Protein AF-A0A1R0ZXN9-F1 (afdb_monomer)

Mean predicted aligned error: 8.54 Å

Organism: Paenibacillus lautus (NCBI:txid1401)

InterPro domains:
  IPR002528 Multi antimicrobial extrusion protein [PF01554] (112-218)
  IPR051327 Multi Antimicrobial Extrusion Protein MepA [PTHR43823] (2-218)

Sequence (219 aa):
TKAYVTIMLIGSPIVVLFFTLENIVRSEGAAITSMIGMILSVVVNIILDSFVIFVFHWDVIGVASATVISNLVASAFYTFHIGYKSQFLTVSVKWFKASKEILSNVFKIGVPVFIMSIFLGAMSLILNRFLIEYGDPAVAAYGISSRLLQFPEFILMGLCEGVVPLIAFSFTANKLRMKQTIGFTIKTIVALAVVFGVIVYLISDHLIGLFTNDPQLIE

Solvent-accessible surface area (backbone atoms only — not comparable to full-atom values): 11697 Å² total; per-residue (Å²): 110,69,66,37,53,52,48,46,58,72,32,38,68,42,50,51,45,25,56,51,47,38,52,51,43,27,59,75,63,41,47,67,60,31,50,51,36,52,52,49,18,52,54,46,22,56,54,38,36,51,46,27,47,75,72,66,64,33,60,66,60,33,47,40,50,26,49,40,51,14,31,42,53,25,33,51,51,44,51,50,41,34,55,76,69,44,92,86,51,71,78,51,80,90,73,71,69,92,42,74,66,59,52,49,57,51,46,68,55,47,49,60,54,52,50,51,54,49,51,54,53,51,50,53,51,52,52,52,57,56,27,54,77,70,32,71,67,50,44,51,46,48,56,52,52,54,59,63,50,47,59,61,46,52,56,51,49,51,52,51,64,64,42,50,36,57,42,56,53,23,55,76,74,36,64,67,58,24,53,50,51,52,53,50,50,51,52,52,50,52,52,50,51,51,53,49,49,51,52,49,67,77,40,40,55,63,57,42,51,75,78,44,90,54,66,88,70,51,112

Structure (mmCIF, N/CA/C/O backbone):
data_AF-A0A1R0ZXN9-F1
#
_entry.id   AF-A0A1R0ZXN9-F1
#
loop_
_atom_site.group_PDB
_atom_site.id
_atom_site.type_symbol
_atom_site.label_atom_id
_atom_site.label_alt_id
_atom_site.label_comp_id
_atom_site.label_asym_id
_atom_site.label_entity_id
_atom_site.label_seq_id
_atom_site.pdbx_PDB_ins_code
_atom_site.Cartn_x
_atom_site.Cartn_y
_atom_site.Cartn_z
_atom_site.occupancy
_atom_site.B_iso_or_equiv
_atom_site.auth_seq_id
_atom_site.auth_comp_id
_atom_site.auth_asym_id
_atom_site.auth_atom_id
_atom_site.pdbx_PDB_model_num
ATOM 1 N N . THR A 1 1 ? 22.159 1.453 -4.035 1.00 62.84 1 THR A N 1
ATOM 2 C CA . THR A 1 1 ? 21.236 0.461 -3.427 1.00 62.84 1 THR A CA 1
ATOM 3 C C . THR A 1 1 ? 21.398 0.309 -1.920 1.00 62.84 1 THR A C 1
ATOM 5 O O . THR A 1 1 ? 20.418 0.515 -1.223 1.00 62.84 1 THR A O 1
ATOM 8 N N . LYS A 1 2 ? 22.593 0.019 -1.369 1.00 76.06 2 LYS A N 1
ATOM 9 C CA . LYS A 1 2 ? 22.765 -0.173 0.094 1.00 76.06 2 LYS A CA 1
ATOM 10 C C . LYS A 1 2 ? 22.326 1.034 0.940 1.00 76.06 2 LYS A C 1
ATOM 12 O O . LYS A 1 2 ? 21.549 0.856 1.864 1.00 76.06 2 LYS A O 1
ATOM 17 N N . ALA A 1 3 ? 22.750 2.250 0.585 1.00 75.56 3 ALA A N 1
ATOM 18 C CA . ALA A 1 3 ? 22.391 3.463 1.332 1.00 75.56 3 ALA A CA 1
ATOM 19 C C . ALA A 1 3 ? 20.872 3.737 1.364 1.00 75.56 3 ALA A C 1
ATOM 21 O O . ALA A 1 3 ? 20.339 4.111 2.403 1.00 75.56 3 ALA A O 1
ATOM 22 N N . TYR A 1 4 ? 20.172 3.469 0.256 1.00 77.38 4 TYR A N 1
ATOM 23 C CA . TYR A 1 4 ? 18.709 3.549 0.173 1.00 77.38 4 TYR A CA 1
ATOM 24 C C . TYR A 1 4 ? 18.032 2.584 1.148 1.00 77.38 4 TYR A C 1
ATOM 26 O O . TYR A 1 4 ? 17.184 2.980 1.943 1.00 77.38 4 TYR A O 1
ATOM 34 N N . VAL A 1 5 ? 18.459 1.317 1.117 1.00 81.25 5 VAL A N 1
ATOM 35 C CA . VAL A 1 5 ? 17.914 0.264 1.980 1.00 81.25 5 VAL A CA 1
AT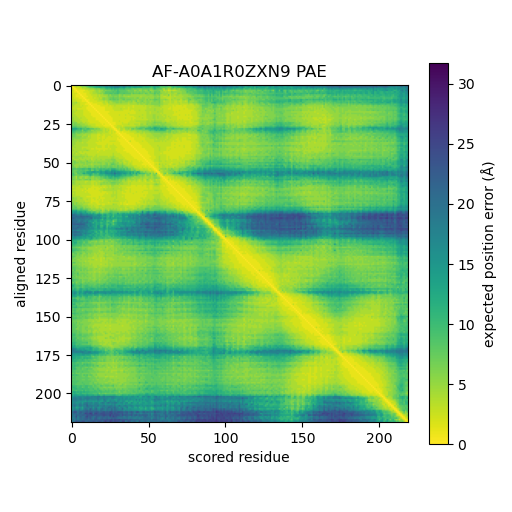OM 36 C C . VAL A 1 5 ? 18.172 0.586 3.450 1.00 81.25 5 VAL A C 1
ATOM 38 O O . VAL A 1 5 ? 17.268 0.434 4.260 1.00 81.25 5 VAL A O 1
ATOM 41 N N . THR A 1 6 ? 19.356 1.094 3.802 1.00 82.81 6 THR A N 1
ATOM 42 C CA . THR A 1 6 ? 19.664 1.501 5.180 1.00 82.81 6 THR A CA 1
ATOM 43 C C . THR A 1 6 ? 18.722 2.598 5.677 1.00 82.81 6 THR A C 1
ATOM 45 O O . THR A 1 6 ? 18.199 2.492 6.783 1.00 82.81 6 THR A O 1
ATOM 48 N N . ILE A 1 7 ? 18.457 3.627 4.869 1.00 82.06 7 ILE A N 1
ATOM 49 C CA . ILE A 1 7 ? 17.557 4.725 5.259 1.00 82.06 7 ILE A CA 1
ATOM 50 C C . ILE A 1 7 ? 16.113 4.239 5.364 1.00 82.06 7 ILE A C 1
ATOM 52 O O . ILE A 1 7 ? 15.438 4.554 6.339 1.00 82.06 7 ILE A O 1
ATOM 56 N N . MET A 1 8 ? 15.656 3.422 4.414 1.00 82.12 8 MET A N 1
ATOM 57 C CA . MET A 1 8 ? 14.327 2.805 4.461 1.00 82.12 8 MET A CA 1
ATOM 58 C C . MET A 1 8 ? 14.165 1.899 5.688 1.00 82.12 8 MET A C 1
ATOM 60 O O . MET A 1 8 ? 13.111 1.905 6.315 1.00 82.12 8 MET A O 1
ATOM 64 N N . LEU A 1 9 ? 15.210 1.164 6.086 1.00 85.38 9 LEU A N 1
ATOM 65 C CA . LEU A 1 9 ? 15.201 0.346 7.302 1.00 85.38 9 LEU A CA 1
ATOM 66 C C . LEU A 1 9 ? 15.111 1.205 8.564 1.00 85.38 9 LEU A C 1
ATOM 68 O O . LEU A 1 9 ? 14.299 0.907 9.439 1.00 85.38 9 LEU A O 1
ATOM 72 N N . ILE A 1 10 ? 15.885 2.289 8.647 1.00 86.62 10 ILE A N 1
ATOM 73 C CA . ILE A 1 10 ? 15.818 3.236 9.771 1.00 86.62 10 ILE A CA 1
ATOM 74 C C . ILE A 1 10 ? 14.444 3.923 9.822 1.00 86.62 10 ILE A C 1
ATOM 76 O O . ILE A 1 10 ? 13.886 4.107 10.899 1.00 86.62 10 ILE A O 1
ATOM 80 N N . GLY A 1 11 ? 13.873 4.258 8.663 1.00 84.88 11 GLY A N 1
ATOM 81 C CA . GLY A 1 11 ? 12.544 4.854 8.528 1.00 84.88 11 GLY A CA 1
ATOM 82 C C . GLY A 1 11 ? 11.382 3.867 8.658 1.00 84.88 11 GLY A C 1
ATOM 83 O O . GLY A 1 11 ? 10.235 4.296 8.777 1.00 84.88 11 GLY A O 1
ATOM 84 N N . SER A 1 12 ? 11.649 2.559 8.677 1.00 86.50 12 SER A N 1
ATOM 85 C CA . SER A 1 12 ? 10.610 1.524 8.705 1.00 86.50 12 SER A CA 1
ATOM 86 C C . SER A 1 12 ? 9.614 1.657 9.864 1.00 86.50 12 SER A C 1
ATOM 88 O O . SER A 1 12 ? 8.426 1.470 9.603 1.00 86.50 12 SER A O 1
ATOM 90 N N . PRO A 1 13 ? 9.988 2.069 11.098 1.00 89.12 13 PRO A N 1
ATOM 91 C CA . PRO A 1 13 ? 9.008 2.250 12.168 1.00 89.12 13 PRO A CA 1
ATOM 92 C C . PRO A 1 13 ? 7.980 3.339 11.844 1.00 89.12 13 PRO A C 1
ATOM 94 O O . PRO A 1 13 ? 6.814 3.208 12.202 1.00 89.12 13 PRO A O 1
ATOM 97 N N . ILE A 1 14 ? 8.393 4.393 11.133 1.00 88.69 14 ILE A N 1
ATOM 98 C CA . ILE A 1 14 ? 7.515 5.495 10.718 1.00 88.69 14 ILE A CA 1
ATOM 99 C C . ILE A 1 14 ? 6.579 5.031 9.603 1.00 88.69 14 ILE A C 1
ATOM 101 O O . ILE A 1 14 ? 5.392 5.335 9.632 1.00 88.69 14 ILE A O 1
ATOM 105 N N . VAL A 1 15 ? 7.091 4.258 8.644 1.00 88.12 15 VAL A N 1
ATOM 106 C CA . VAL A 1 15 ? 6.273 3.679 7.567 1.00 88.12 15 VAL A CA 1
ATOM 107 C C . VAL A 1 15 ? 5.225 2.723 8.144 1.00 88.12 15 VAL A C 1
ATOM 109 O O . VAL A 1 15 ? 4.052 2.798 7.788 1.00 88.12 15 VAL A O 1
ATOM 112 N N . VAL A 1 16 ? 5.623 1.866 9.089 1.00 88.19 16 VAL A N 1
ATOM 113 C CA . VAL A 1 16 ? 4.701 0.966 9.797 1.00 88.19 16 VAL A CA 1
ATOM 114 C C . VAL A 1 16 ? 3.665 1.765 10.583 1.00 88.19 16 VAL A C 1
ATOM 116 O O . VAL A 1 16 ? 2.482 1.431 10.535 1.00 88.19 16 VAL A O 1
ATOM 119 N N . LEU A 1 17 ? 4.075 2.835 11.271 1.00 88.06 17 LEU A N 1
ATOM 120 C CA . LEU A 1 17 ? 3.158 3.715 11.993 1.00 88.06 17 LEU A CA 1
ATOM 121 C C . LEU A 1 17 ? 2.134 4.356 11.049 1.00 88.06 17 LEU A C 1
ATOM 123 O O . LEU A 1 17 ? 0.945 4.325 11.355 1.00 88.06 17 LEU A O 1
ATOM 127 N N . PHE A 1 18 ? 2.577 4.868 9.900 1.00 88.62 18 PHE A N 1
ATOM 128 C CA . PHE A 1 18 ? 1.714 5.456 8.878 1.00 88.62 18 PHE A CA 1
ATOM 129 C C . PHE A 1 18 ? 0.630 4.473 8.429 1.00 88.62 18 PHE A C 1
ATOM 131 O O . PHE A 1 18 ? -0.555 4.769 8.585 1.00 88.62 18 PHE A O 1
ATOM 138 N N . PHE A 1 19 ? 1.019 3.279 7.971 1.00 87.25 19 PHE A N 1
ATOM 139 C CA . PHE A 1 19 ? 0.063 2.260 7.527 1.00 87.25 19 PHE A CA 1
ATOM 140 C C . PHE A 1 19 ? -0.846 1.778 8.660 1.00 87.25 19 PHE A C 1
ATOM 142 O O . PHE A 1 19 ? -2.025 1.505 8.438 1.00 87.25 19 PHE A O 1
ATOM 149 N N . THR A 1 20 ? -0.328 1.679 9.885 1.00 87.38 20 THR A N 1
ATOM 150 C CA . THR A 1 20 ? -1.129 1.263 11.044 1.00 87.38 20 THR A CA 1
ATOM 151 C C . THR A 1 20 ? -2.205 2.301 11.356 1.00 87.38 20 THR A C 1
ATOM 153 O O . THR A 1 20 ? -3.375 1.950 11.480 1.00 87.38 20 THR A O 1
ATOM 156 N N . LEU A 1 21 ? -1.834 3.581 11.446 1.00 86.31 21 LEU A N 1
ATOM 157 C CA . LEU A 1 21 ? -2.773 4.670 11.719 1.00 86.31 21 LEU A CA 1
ATOM 158 C C . LEU A 1 21 ? -3.799 4.831 10.598 1.00 86.31 21 LEU A C 1
ATOM 160 O O . LEU A 1 21 ? -4.982 5.019 10.875 1.00 86.31 21 LEU A O 1
ATOM 164 N N . GLU A 1 22 ? -3.367 4.700 9.347 1.00 87.81 22 GLU A N 1
ATOM 165 C CA . GLU A 1 22 ? -4.250 4.729 8.189 1.00 87.81 22 GLU A CA 1
ATOM 166 C C . GLU A 1 22 ? -5.326 3.633 8.273 1.00 87.81 22 GLU A C 1
ATOM 168 O O . GLU A 1 22 ? -6.519 3.925 8.165 1.00 87.81 22 GLU A O 1
ATOM 173 N N . ASN A 1 23 ? -4.920 2.383 8.525 1.00 85.38 23 ASN A N 1
ATOM 174 C CA . ASN A 1 23 ? -5.846 1.259 8.659 1.00 85.38 23 ASN A CA 1
ATOM 175 C C . ASN A 1 23 ? -6.778 1.414 9.870 1.00 85.38 23 ASN A C 1
ATOM 177 O O . ASN A 1 23 ? -7.950 1.048 9.787 1.00 85.38 23 ASN A O 1
ATOM 181 N N . ILE A 1 24 ? -6.300 2.001 10.972 1.00 85.12 24 ILE A N 1
ATOM 182 C CA . ILE A 1 24 ? -7.126 2.301 12.148 1.00 85.12 24 ILE A CA 1
ATOM 183 C C . ILE A 1 24 ? -8.228 3.307 11.795 1.00 85.12 24 ILE A C 1
ATOM 185 O O . ILE A 1 24 ? -9.402 2.996 11.990 1.00 85.12 24 ILE A O 1
ATOM 189 N N . VAL A 1 25 ? -7.882 4.465 11.221 1.00 84.00 25 VAL A N 1
ATOM 190 C CA . VAL A 1 25 ? -8.864 5.491 10.806 1.00 84.00 25 VAL A CA 1
ATOM 191 C C . VAL A 1 25 ? -9.876 4.906 9.818 1.00 84.00 25 VAL A C 1
ATOM 193 O O . VAL A 1 25 ? -11.075 5.183 9.885 1.00 84.00 25 VAL A O 1
ATOM 196 N N . ARG A 1 26 ? -9.412 4.044 8.911 1.00 81.00 26 ARG A N 1
ATOM 197 C CA . ARG A 1 26 ? -10.273 3.359 7.946 1.00 81.00 26 ARG A CA 1
ATOM 198 C C . ARG A 1 26 ? -11.224 2.363 8.617 1.00 81.00 26 ARG A C 1
ATOM 200 O O . ARG A 1 26 ? -12.387 2.291 8.228 1.00 81.00 26 ARG A O 1
ATOM 207 N N . SER A 1 27 ? -10.763 1.639 9.639 1.00 80.25 27 SER A N 1
ATOM 208 C CA . SER A 1 27 ? -11.570 0.660 10.383 1.00 80.25 27 SER A CA 1
ATOM 209 C C . SER A 1 27 ? -12.742 1.287 11.147 1.00 80.25 27 SER A C 1
ATOM 211 O O . SER A 1 27 ? -13.772 0.640 11.315 1.00 80.25 27 SER A O 1
ATOM 213 N N . GLU A 1 28 ? -12.634 2.564 11.531 1.00 78.69 28 GLU A N 1
ATOM 214 C CA . GLU A 1 28 ? -13.732 3.335 12.133 1.00 78.69 28 GLU A CA 1
ATOM 215 C C . GLU A 1 28 ? -14.810 3.757 11.118 1.00 78.69 28 GLU A C 1
ATOM 217 O O . GLU A 1 28 ? -15.836 4.319 11.493 1.00 78.69 28 GLU A O 1
ATOM 222 N N . GLY A 1 29 ? -14.584 3.525 9.821 1.00 75.19 29 GLY A N 1
ATOM 223 C CA . GLY A 1 29 ? -15.458 3.985 8.741 1.00 75.19 29 GLY A CA 1
ATOM 224 C C . GLY A 1 29 ? -15.130 5.391 8.227 1.00 75.19 29 GLY A C 1
ATOM 225 O O . GLY A 1 29 ? -15.775 5.860 7.289 1.00 75.19 29 GLY A O 1
ATOM 226 N N . ALA A 1 30 ? -14.096 6.055 8.758 1.00 79.94 30 ALA A N 1
ATOM 227 C CA . ALA A 1 30 ? -13.628 7.362 8.292 1.00 79.94 30 ALA A CA 1
ATOM 228 C C . ALA A 1 30 ? -12.728 7.248 7.041 1.00 79.94 30 ALA A C 1
ATOM 230 O O . ALA A 1 30 ? -11.625 7.797 6.981 1.00 79.94 30 ALA A O 1
ATOM 231 N N . ALA A 1 31 ? -13.208 6.546 6.008 1.00 78.38 31 ALA A N 1
ATOM 232 C CA . ALA A 1 31 ? -12.457 6.278 4.777 1.00 78.38 31 ALA A CA 1
ATOM 233 C C . ALA A 1 31 ? -11.996 7.562 4.059 1.00 78.38 31 ALA A C 1
ATOM 23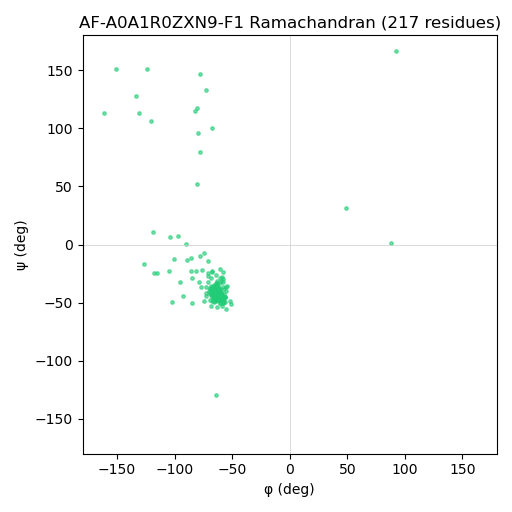5 O O . ALA A 1 31 ? -10.877 7.619 3.555 1.00 78.38 31 ALA A O 1
ATOM 236 N N . ILE A 1 32 ? -12.813 8.623 4.075 1.00 82.00 32 ILE A N 1
ATOM 237 C CA . ILE A 1 32 ? -12.450 9.924 3.485 1.00 82.00 32 ILE A CA 1
ATOM 238 C C . ILE A 1 32 ? -11.266 10.551 4.231 1.00 82.00 32 ILE A C 1
ATOM 240 O O . ILE A 1 32 ? -10.353 11.071 3.598 1.00 82.00 32 ILE A O 1
ATOM 244 N N . THR A 1 33 ? -11.235 10.475 5.564 1.00 84.31 33 THR A N 1
ATOM 245 C CA . THR A 1 33 ? -10.099 10.977 6.346 1.00 84.31 33 THR A CA 1
ATOM 246 C C . THR A 1 33 ? -8.822 10.199 6.029 1.00 84.31 33 THR A C 1
ATOM 248 O O . THR A 1 33 ? -7.772 10.814 5.846 1.00 84.31 33 THR A O 1
ATOM 251 N N . SER A 1 34 ? -8.907 8.867 5.944 1.00 85.44 34 SER A N 1
ATOM 252 C CA . SER A 1 34 ? -7.785 8.017 5.521 1.00 85.44 34 SER A CA 1
ATOM 253 C C . SER A 1 34 ? -7.276 8.442 4.138 1.00 85.44 34 SER A C 1
ATOM 255 O O . SER A 1 34 ? -6.085 8.674 3.964 1.00 85.44 34 SER A O 1
ATOM 257 N N . MET A 1 35 ? -8.174 8.682 3.181 1.00 86.12 35 MET A N 1
ATOM 258 C CA . MET A 1 35 ? -7.788 9.157 1.852 1.00 86.12 35 MET A CA 1
ATOM 259 C C . MET A 1 35 ? -7.098 10.531 1.892 1.00 86.12 35 MET A C 1
ATOM 261 O O . MET A 1 35 ? -6.080 10.722 1.232 1.00 86.12 35 MET A O 1
ATOM 265 N N . ILE A 1 36 ? -7.606 11.482 2.686 1.00 88.31 36 ILE A N 1
ATOM 266 C CA . ILE A 1 36 ? -6.998 12.817 2.830 1.00 88.31 36 ILE A CA 1
ATOM 267 C C . ILE A 1 36 ? -5.575 12.716 3.392 1.00 88.31 36 ILE A C 1
ATOM 269 O O . ILE A 1 36 ? -4.680 13.392 2.890 1.00 88.31 36 ILE A O 1
ATOM 273 N N . GLY A 1 37 ? -5.345 11.872 4.403 1.00 87.44 37 GLY A N 1
ATOM 274 C CA . GLY A 1 37 ? -4.007 11.682 4.969 1.00 87.44 37 GLY A CA 1
ATOM 275 C C . GLY A 1 37 ? -3.030 11.029 3.986 1.00 87.44 37 GLY A C 1
ATOM 276 O O . GLY A 1 37 ? -1.870 11.434 3.918 1.00 87.44 37 GLY A O 1
ATOM 277 N N . MET A 1 38 ? -3.501 10.083 3.169 1.00 88.75 38 MET A N 1
ATOM 278 C CA . MET A 1 38 ? -2.699 9.482 2.101 1.00 88.75 38 MET A CA 1
ATOM 279 C C . MET A 1 38 ? -2.327 10.519 1.033 1.00 88.75 38 MET A C 1
ATOM 281 O O . MET A 1 38 ? -1.155 10.640 0.681 1.00 88.75 38 MET A O 1
ATOM 285 N N . ILE A 1 39 ? -3.294 11.321 0.570 1.00 90.75 39 ILE A N 1
ATOM 286 C CA . ILE A 1 39 ? -3.054 12.406 -0.396 1.00 90.75 39 ILE A CA 1
ATOM 287 C C . ILE A 1 39 ? -2.067 13.427 0.175 1.00 90.75 39 ILE A C 1
ATOM 289 O O . ILE A 1 39 ? -1.163 13.859 -0.534 1.00 90.75 39 ILE A O 1
ATOM 293 N N . LEU A 1 40 ? -2.195 13.780 1.457 1.00 91.62 40 LEU A N 1
ATOM 294 C CA . LEU A 1 40 ? -1.250 14.669 2.128 1.00 91.62 40 LEU A CA 1
ATOM 295 C C . LEU A 1 40 ? 0.177 14.106 2.082 1.00 91.62 40 LEU A C 1
ATOM 297 O O . LEU A 1 40 ? 1.091 14.850 1.740 1.00 91.62 40 LEU A O 1
ATOM 301 N N . SER A 1 41 ? 0.364 12.811 2.373 1.00 91.62 41 SER A N 1
ATOM 302 C CA . SER A 1 41 ? 1.680 12.161 2.270 1.00 91.62 41 SER A CA 1
ATOM 303 C C . SER A 1 41 ? 2.248 12.290 0.857 1.00 91.62 41 SER A C 1
ATOM 305 O O . SER A 1 41 ? 3.374 12.744 0.685 1.00 91.62 41 SER A O 1
ATOM 307 N N . VAL A 1 42 ? 1.445 11.974 -0.164 1.00 91.69 42 VAL A N 1
ATOM 308 C CA . VAL A 1 42 ? 1.872 12.032 -1.572 1.00 91.69 42 VAL A CA 1
ATOM 309 C C . VAL A 1 42 ? 2.247 13.455 -1.988 1.00 91.69 42 VAL A C 1
ATOM 311 O O . VAL A 1 42 ? 3.294 13.663 -2.592 1.00 91.69 42 VAL A O 1
ATOM 314 N N . VAL A 1 43 ? 1.431 14.452 -1.642 1.00 94.19 43 VAL A N 1
ATOM 315 C CA . VAL A 1 43 ? 1.701 15.856 -1.987 1.00 94.19 43 VAL A CA 1
ATOM 316 C C . VAL A 1 43 ? 2.976 16.351 -1.306 1.00 94.19 43 VAL A C 1
ATOM 318 O O . VAL A 1 43 ? 3.824 16.957 -1.959 1.00 94.19 43 VAL A O 1
ATOM 321 N N . VAL A 1 44 ? 3.143 16.066 -0.012 1.00 92.75 44 VAL A N 1
ATOM 322 C CA . VAL A 1 44 ? 4.362 16.423 0.730 1.00 92.75 44 VAL A CA 1
ATOM 323 C C . VAL A 1 44 ? 5.579 15.713 0.136 1.00 92.75 44 VAL A C 1
ATOM 325 O O . VAL A 1 44 ? 6.626 16.340 -0.013 1.00 92.75 44 VAL A O 1
ATOM 328 N N . ASN A 1 45 ? 5.433 14.451 -0.272 1.00 94.12 45 ASN A N 1
ATOM 329 C CA . ASN A 1 45 ? 6.508 13.681 -0.882 1.00 94.12 45 ASN A CA 1
ATOM 330 C C . ASN A 1 45 ? 6.946 14.266 -2.223 1.00 94.12 45 ASN A C 1
ATOM 332 O O . ASN A 1 45 ? 8.134 14.494 -2.397 1.00 94.12 45 ASN A O 1
ATOM 336 N N . ILE A 1 46 ? 6.016 14.618 -3.113 1.00 91.75 46 ILE A N 1
ATOM 337 C CA . ILE A 1 46 ? 6.343 15.242 -4.406 1.00 91.75 46 ILE A CA 1
ATOM 338 C C . ILE A 1 46 ? 7.093 16.569 -4.214 1.00 91.75 46 ILE A C 1
ATOM 340 O O . ILE A 1 46 ? 8.066 16.855 -4.921 1.00 91.75 46 ILE A O 1
ATOM 344 N N . ILE A 1 47 ? 6.656 17.387 -3.249 1.00 92.38 47 ILE A N 1
ATOM 345 C CA . ILE A 1 47 ? 7.300 18.669 -2.937 1.00 92.38 47 ILE A CA 1
ATOM 346 C C . ILE A 1 47 ? 8.712 18.439 -2.387 1.00 92.38 47 ILE A C 1
ATOM 348 O O . ILE A 1 47 ? 9.658 19.094 -2.831 1.00 92.38 47 ILE A O 1
ATOM 352 N N . LEU A 1 48 ? 8.869 17.506 -1.443 1.00 89.31 48 LEU A N 1
ATOM 353 C CA . LEU A 1 48 ? 10.166 17.189 -0.850 1.00 89.31 48 LEU A CA 1
ATOM 354 C C . LEU A 1 48 ? 11.116 16.557 -1.865 1.00 89.31 48 LEU A C 1
ATOM 356 O O . LEU A 1 48 ? 12.263 16.979 -1.928 1.00 89.31 48 LEU A O 1
ATOM 360 N N . ASP A 1 49 ? 10.657 15.625 -2.695 1.00 89.25 49 ASP A N 1
ATOM 361 C CA . ASP A 1 49 ? 11.475 14.994 -3.733 1.00 89.25 49 ASP A CA 1
ATOM 362 C C . ASP A 1 49 ? 12.003 16.045 -4.715 1.00 89.25 49 ASP A C 1
ATOM 364 O O . ASP A 1 49 ? 13.199 16.075 -5.011 1.00 89.25 49 ASP A O 1
ATOM 368 N N . SER A 1 50 ? 11.148 16.984 -5.138 1.00 87.38 50 SER A N 1
ATOM 369 C CA . SER A 1 50 ? 11.564 18.114 -5.977 1.00 87.38 50 SER A CA 1
ATOM 370 C C . SER A 1 50 ? 12.633 18.961 -5.280 1.00 87.38 50 SER A C 1
ATOM 372 O O . SER A 1 50 ? 13.664 19.281 -5.867 1.00 87.38 50 SER A O 1
ATOM 374 N N . PHE A 1 51 ? 12.435 19.298 -4.006 1.00 88.31 51 PHE A N 1
ATOM 375 C CA . PHE A 1 51 ? 13.392 20.110 -3.255 1.00 88.31 51 PHE A CA 1
ATOM 376 C C . PHE A 1 51 ? 14.736 19.395 -3.069 1.00 88.31 51 PHE A C 1
ATOM 378 O O . PHE A 1 51 ? 15.804 19.977 -3.233 1.00 88.31 51 PHE A O 1
ATOM 385 N N . VAL A 1 52 ? 14.695 18.107 -2.756 1.00 87.88 52 VAL A N 1
ATOM 386 C CA . VAL A 1 52 ? 15.880 17.321 -2.435 1.00 87.88 52 VAL A CA 1
ATOM 387 C C . VAL A 1 52 ? 16.726 17.030 -3.677 1.00 87.88 52 VAL A C 1
ATOM 389 O O . VAL A 1 52 ? 17.954 17.112 -3.606 1.00 87.88 52 VAL A O 1
ATOM 392 N N . ILE A 1 53 ? 16.082 16.791 -4.821 1.00 85.75 53 ILE A N 1
ATOM 393 C CA . ILE A 1 53 ? 16.765 16.572 -6.099 1.00 85.75 53 ILE A CA 1
ATOM 394 C C . ILE A 1 53 ? 17.307 17.893 -6.670 1.00 85.75 53 ILE A C 1
ATOM 396 O O . ILE A 1 53 ? 18.477 17.957 -7.052 1.00 85.75 53 ILE A O 1
ATOM 400 N N . PHE A 1 54 ? 16.490 18.955 -6.723 1.00 84.44 54 PHE A N 1
ATOM 401 C CA . PHE A 1 54 ? 16.866 20.199 -7.410 1.00 84.44 54 PHE A CA 1
ATOM 402 C C . PHE A 1 54 ? 17.690 21.173 -6.560 1.00 84.44 54 PHE A C 1
ATOM 404 O O . PHE A 1 54 ? 18.472 21.928 -7.130 1.00 84.44 54 PHE A O 1
ATOM 411 N N . VAL A 1 55 ? 17.531 21.184 -5.230 1.00 84.00 55 VAL A N 1
ATOM 412 C CA . VAL A 1 55 ? 18.220 22.147 -4.344 1.00 84.00 55 VAL A CA 1
ATOM 413 C C . VAL A 1 55 ? 19.409 21.510 -3.638 1.00 84.00 55 VAL A C 1
ATOM 415 O O . VAL A 1 55 ? 20.499 22.075 -3.630 1.00 84.00 55 VAL A O 1
ATOM 418 N N . PHE A 1 56 ? 19.212 20.338 -3.032 1.00 78.62 56 PHE A N 1
ATOM 419 C CA . PHE A 1 56 ? 20.263 19.686 -2.246 1.00 78.62 56 PHE A CA 1
ATOM 420 C C . PHE A 1 56 ? 21.155 18.751 -3.064 1.00 78.62 56 PHE A C 1
ATOM 422 O O . PHE A 1 56 ? 22.201 18.342 -2.560 1.00 78.62 56 PHE A O 1
ATOM 429 N N . HIS A 1 57 ? 20.755 18.408 -4.295 1.00 79.75 57 HIS A N 1
ATOM 430 C CA . HIS A 1 57 ? 21.424 17.413 -5.142 1.00 79.75 57 HIS A CA 1
ATOM 431 C C . HIS A 1 57 ? 21.708 16.104 -4.398 1.00 79.75 57 HIS A C 1
ATOM 433 O O . HIS A 1 57 ? 22.706 15.422 -4.634 1.00 79.75 57 HIS A O 1
ATOM 439 N N . TRP A 1 58 ? 20.843 15.764 -3.444 1.00 72.56 58 TRP A N 1
ATOM 440 C CA . TRP A 1 58 ? 20.916 14.480 -2.778 1.00 72.56 58 TRP A CA 1
ATOM 441 C C . TRP A 1 58 ? 20.214 13.491 -3.687 1.00 72.56 58 TRP A C 1
ATOM 443 O O . TRP A 1 58 ? 19.014 13.608 -3.915 1.00 72.56 58 TRP A O 1
ATOM 453 N N . ASP A 1 59 ? 20.987 12.539 -4.207 1.00 79.19 59 ASP A N 1
ATOM 454 C CA . ASP A 1 59 ? 20.498 11.475 -5.075 1.00 79.19 59 ASP A CA 1
ATOM 455 C C . ASP A 1 59 ? 19.508 10.559 -4.310 1.00 79.19 59 ASP A C 1
ATOM 457 O O . ASP A 1 59 ? 18.583 10.950 -3.600 1.00 79.19 59 ASP A O 1
ATOM 461 N N . VAL A 1 60 ? 19.742 9.258 -4.377 1.00 80.00 60 VAL A N 1
ATOM 462 C CA . VAL A 1 60 ? 18.869 8.217 -3.849 1.00 80.00 60 VAL A CA 1
ATOM 463 C C . VAL A 1 60 ? 18.650 8.320 -2.326 1.00 80.00 60 VAL A C 1
ATOM 465 O O . VAL A 1 60 ? 17.605 7.923 -1.814 1.00 80.00 60 VAL A O 1
ATOM 468 N N . ILE A 1 61 ? 19.627 8.857 -1.586 1.00 81.06 61 ILE A N 1
ATOM 469 C CA . ILE A 1 61 ? 19.540 9.062 -0.128 1.00 81.06 61 ILE A CA 1
ATOM 470 C C . ILE A 1 61 ? 18.477 10.103 0.221 1.00 81.06 61 ILE A C 1
ATOM 472 O O . ILE A 1 61 ? 17.727 9.932 1.182 1.00 81.06 61 ILE A O 1
ATOM 476 N N . GLY A 1 62 ? 18.411 11.162 -0.579 1.00 80.06 62 GLY A N 1
ATOM 477 C CA . GLY A 1 62 ? 17.495 12.260 -0.367 1.00 80.06 62 GLY A CA 1
ATOM 478 C C . GLY A 1 62 ? 16.038 11.877 -0.622 1.00 80.06 62 GLY A C 1
ATOM 479 O O . GLY A 1 62 ? 15.159 12.191 0.174 1.00 80.06 62 GLY A O 1
ATOM 480 N N . VAL A 1 63 ? 15.792 11.112 -1.683 1.00 82.75 63 VAL A N 1
ATOM 481 C CA . VAL A 1 63 ? 14.448 10.603 -2.005 1.00 82.75 63 VAL A CA 1
ATOM 482 C C . VAL A 1 63 ? 13.930 9.658 -0.907 1.00 82.75 63 VAL A C 1
ATOM 484 O O . VAL A 1 63 ? 12.769 9.717 -0.496 1.00 82.75 63 VAL A O 1
ATOM 487 N N . ALA A 1 64 ? 14.805 8.808 -0.357 1.00 83.25 64 ALA A N 1
ATOM 488 C CA . ALA A 1 64 ? 14.433 7.921 0.746 1.00 83.25 64 ALA A CA 1
ATOM 489 C C . ALA A 1 64 ? 14.033 8.697 2.011 1.00 83.25 64 ALA A C 1
ATOM 491 O O . ALA A 1 64 ? 13.040 8.358 2.656 1.00 83.25 64 ALA A O 1
ATOM 492 N N . SER A 1 65 ? 14.779 9.744 2.377 1.00 84.62 65 SER A N 1
ATOM 493 C CA . SER A 1 65 ? 14.459 10.551 3.558 1.00 84.62 65 SER A CA 1
ATOM 494 C C . SER A 1 65 ? 13.188 11.380 3.362 1.00 84.62 65 SER A C 1
ATOM 496 O O . SER A 1 65 ? 12.366 11.441 4.277 1.00 84.62 65 SER A O 1
ATOM 498 N N . ALA A 1 66 ? 12.967 11.931 2.166 1.00 87.38 66 ALA A N 1
ATOM 499 C CA . ALA A 1 66 ? 11.734 12.626 1.805 1.00 87.38 66 ALA A CA 1
ATOM 500 C C . ALA A 1 66 ? 10.496 11.730 1.977 1.00 87.38 66 ALA A C 1
ATOM 502 O O . ALA A 1 66 ? 9.499 12.161 2.562 1.00 87.38 66 ALA A O 1
ATOM 503 N N . THR A 1 67 ? 10.580 10.461 1.569 1.00 88.38 67 THR A N 1
ATOM 504 C CA . THR A 1 67 ? 9.498 9.476 1.755 1.00 88.38 67 THR A CA 1
ATOM 505 C C . THR A 1 67 ? 9.178 9.266 3.239 1.00 88.38 67 THR A C 1
ATOM 507 O O . THR A 1 67 ? 8.018 9.305 3.656 1.00 88.38 67 THR A O 1
ATOM 510 N N . VAL A 1 68 ? 10.209 9.085 4.070 1.00 88.44 68 VAL A N 1
ATOM 511 C CA . VAL A 1 68 ? 10.048 8.879 5.519 1.00 88.44 68 VAL A CA 1
ATOM 512 C C . VAL A 1 68 ? 9.438 10.111 6.190 1.00 88.44 68 VAL A C 1
ATOM 514 O O . VAL A 1 68 ? 8.533 9.974 7.011 1.00 88.44 68 VAL A O 1
ATOM 517 N N . ILE A 1 69 ? 9.886 11.313 5.820 1.00 90.12 69 ILE A N 1
ATOM 518 C CA . ILE A 1 69 ? 9.360 12.577 6.355 1.00 90.12 69 ILE A CA 1
ATOM 519 C C . ILE A 1 69 ? 7.896 12.774 5.946 1.00 90.12 69 ILE A C 1
ATOM 521 O O . ILE A 1 69 ? 7.076 13.167 6.772 1.00 90.12 69 ILE A O 1
ATOM 525 N N . SER A 1 70 ? 7.538 12.451 4.707 1.00 90.50 70 SER A N 1
ATOM 526 C CA . SER A 1 70 ? 6.159 12.578 4.216 1.00 90.50 70 SER A CA 1
ATOM 527 C C . SER A 1 70 ? 5.203 11.659 4.976 1.00 90.50 70 SER A C 1
ATOM 529 O O . SER A 1 70 ? 4.171 12.103 5.487 1.00 90.50 70 SER A O 1
ATOM 531 N N . ASN A 1 71 ? 5.615 10.404 5.175 1.00 91.56 71 ASN A N 1
ATOM 532 C CA . ASN A 1 71 ? 4.875 9.443 5.991 1.00 91.56 71 ASN A CA 1
ATOM 533 C C . ASN A 1 71 ? 4.794 9.870 7.464 1.00 91.56 71 ASN A C 1
ATOM 535 O O . ASN A 1 71 ? 3.778 9.623 8.116 1.00 91.56 71 ASN A O 1
ATOM 539 N N . LEU A 1 72 ? 5.818 10.548 7.996 1.00 91.50 72 LEU A N 1
ATOM 540 C CA . LEU A 1 72 ? 5.789 11.121 9.343 1.00 91.50 72 LEU A CA 1
ATOM 541 C C . LEU A 1 72 ? 4.753 12.247 9.458 1.00 91.50 72 LEU A C 1
ATOM 543 O O . LEU A 1 72 ? 3.973 12.258 10.409 1.00 91.50 72 LEU A O 1
ATOM 547 N N . VAL A 1 73 ? 4.707 13.162 8.485 1.00 90.75 73 VAL A N 1
ATOM 548 C CA . VAL A 1 73 ? 3.725 14.260 8.443 1.00 90.75 73 VAL A CA 1
ATOM 549 C C . VAL A 1 73 ? 2.302 13.706 8.371 1.00 90.75 73 VAL A C 1
ATOM 551 O O . VAL A 1 73 ? 1.432 14.130 9.134 1.00 90.75 73 VAL A O 1
ATOM 554 N N . ALA A 1 74 ? 2.066 12.705 7.524 1.00 89.31 74 ALA A N 1
ATOM 555 C CA . ALA A 1 74 ? 0.760 12.063 7.434 1.00 89.31 74 ALA A CA 1
ATOM 556 C C . ALA A 1 74 ? 0.399 11.266 8.704 1.00 89.31 74 ALA A C 1
ATOM 558 O O . ALA A 1 74 ? -0.741 11.318 9.166 1.00 89.31 74 ALA A O 1
ATOM 559 N N . SER A 1 75 ? 1.371 10.606 9.342 1.00 88.19 75 SER A N 1
ATOM 560 C CA . SER A 1 75 ? 1.172 9.948 10.644 1.00 88.19 75 SER A CA 1
ATOM 561 C C . SER A 1 75 ? 0.796 10.944 11.743 1.00 88.19 75 SER A C 1
ATOM 563 O O . SER A 1 75 ? -0.087 10.671 12.561 1.00 88.19 75 SER A O 1
ATOM 565 N N . ALA A 1 76 ? 1.426 12.121 11.758 1.00 87.50 76 ALA A N 1
ATOM 566 C CA . ALA A 1 76 ? 1.081 13.196 12.683 1.00 87.50 76 ALA A CA 1
ATOM 567 C C . ALA A 1 76 ? -0.350 13.703 12.437 1.00 87.50 76 ALA A C 1
ATOM 569 O O . ALA A 1 76 ? -1.112 13.869 13.391 1.00 87.50 76 ALA A O 1
ATOM 570 N N . PHE A 1 77 ? -0.749 13.859 11.169 1.00 87.56 77 PHE A N 1
ATOM 571 C CA . PHE A 1 77 ? -2.120 14.205 10.793 1.00 87.56 77 PHE A CA 1
ATOM 572 C C . PHE A 1 77 ? -3.140 13.171 11.292 1.00 87.56 77 PHE A C 1
ATOM 574 O O . PHE A 1 77 ? -4.137 13.550 11.909 1.00 87.56 77 PHE A O 1
ATOM 581 N N . TYR A 1 78 ? -2.885 11.871 11.103 1.00 84.88 78 TYR A N 1
ATOM 582 C CA . TYR A 1 78 ? -3.775 10.826 11.620 1.00 84.88 78 TYR A CA 1
ATOM 583 C C . TYR A 1 78 ? -3.852 10.828 13.143 1.00 84.88 78 TYR A C 1
ATOM 585 O O . TYR A 1 78 ? -4.941 10.739 13.702 1.00 84.88 78 TYR A O 1
ATOM 593 N N . THR A 1 79 ? -2.717 10.989 13.823 1.00 82.31 79 THR A N 1
ATOM 594 C CA . THR A 1 79 ? -2.669 11.040 15.290 1.00 82.31 79 THR A CA 1
ATOM 595 C C . THR A 1 79 ? -3.491 12.214 15.827 1.00 82.31 79 THR A C 1
ATOM 597 O O . THR A 1 79 ? -4.269 12.048 16.766 1.00 82.31 79 THR A O 1
ATOM 600 N N . PHE A 1 80 ? -3.378 13.387 15.196 1.00 81.94 80 PHE A N 1
ATOM 601 C CA . PHE A 1 80 ? -4.184 14.561 15.528 1.00 81.94 80 PHE A CA 1
ATOM 602 C C . PHE A 1 80 ? -5.677 14.326 15.261 1.00 81.94 80 PHE A C 1
ATOM 604 O O . PHE A 1 80 ? -6.516 14.648 16.103 1.00 81.94 80 PHE A O 1
ATOM 611 N N . HIS A 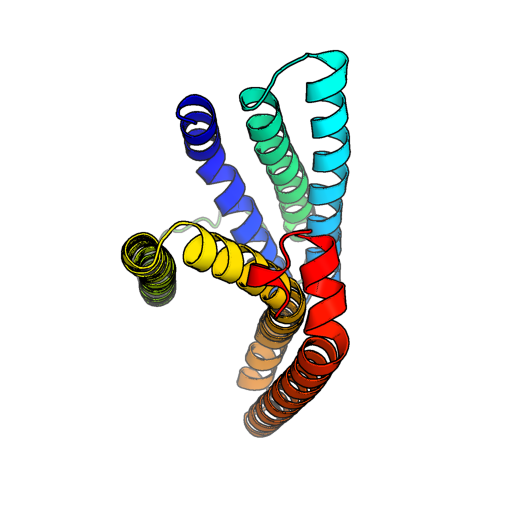1 81 ? -6.019 13.717 14.123 1.00 79.06 81 HIS A N 1
ATOM 612 C CA . HIS A 1 81 ? -7.407 13.416 13.783 1.00 79.06 81 HIS A CA 1
ATOM 613 C C . HIS A 1 81 ? -8.053 12.455 14.785 1.00 79.06 81 HIS A C 1
ATOM 615 O O . HIS A 1 81 ? -9.151 12.727 15.269 1.00 79.06 81 HIS A O 1
ATOM 621 N N . ILE A 1 82 ? -7.366 11.365 15.134 1.00 76.75 82 ILE A N 1
ATOM 622 C CA . ILE A 1 82 ? -7.856 10.392 16.117 1.00 76.75 82 ILE A CA 1
ATOM 623 C C . ILE A 1 82 ? -7.974 11.050 17.499 1.00 76.75 82 ILE A C 1
ATOM 625 O O . ILE A 1 82 ? -8.935 10.803 18.213 1.00 76.75 82 ILE A O 1
ATOM 629 N N . GLY A 1 83 ? -7.030 11.914 17.885 1.00 68.31 83 GLY A N 1
ATOM 630 C CA . GLY A 1 83 ? -7.049 12.575 19.192 1.00 68.31 83 GLY A CA 1
ATOM 631 C C . GLY A 1 83 ? -8.140 13.638 19.371 1.00 68.31 83 GLY A C 1
ATOM 632 O O . GLY A 1 83 ? -8.614 13.816 20.490 1.00 68.31 83 GLY A O 1
ATOM 633 N N . TYR A 1 84 ? -8.522 14.356 18.308 1.00 62.00 84 TYR A N 1
ATOM 634 C CA . TYR A 1 84 ? -9.397 15.535 18.417 1.00 62.00 84 TYR A CA 1
ATOM 635 C C . TYR A 1 84 ? -10.763 15.380 17.735 1.00 62.00 84 TYR A C 1
ATOM 637 O O . TYR A 1 84 ? -11.707 16.085 18.086 1.00 62.00 84 TYR A O 1
ATOM 645 N N . LYS A 1 85 ? -10.876 14.504 16.729 1.00 61.22 85 LYS A N 1
ATOM 646 C CA . LYS A 1 85 ? -12.037 14.453 15.827 1.00 61.22 85 LYS A CA 1
ATOM 647 C C . LYS A 1 85 ? -12.686 13.071 15.718 1.00 61.22 85 LYS A C 1
ATOM 649 O O . LYS A 1 85 ? -13.828 13.002 15.263 1.00 61.22 85 LYS A O 1
ATOM 654 N N . SER A 1 86 ? -12.009 11.996 16.129 1.00 60.66 86 SER A N 1
ATOM 655 C CA . SER A 1 86 ? -12.650 10.680 16.190 1.00 60.66 86 SER A CA 1
ATOM 656 C C . SER A 1 86 ? -13.639 10.621 17.356 1.00 60.66 86 SER A C 1
ATOM 658 O O . SER A 1 86 ? -13.336 11.031 18.474 1.00 60.66 86 SER A O 1
ATOM 660 N N . GLN A 1 87 ? -14.843 10.115 17.080 1.00 57.22 87 GLN A N 1
ATOM 661 C CA . GLN A 1 87 ? -15.861 9.864 18.103 1.00 57.22 87 GLN A CA 1
ATOM 662 C C . GLN A 1 87 ? -15.705 8.490 18.771 1.00 57.22 87 GLN A C 1
ATOM 664 O O . GLN A 1 87 ? -16.357 8.238 19.782 1.00 57.22 87 GLN A O 1
ATOM 669 N N . PHE A 1 88 ? -14.860 7.607 18.222 1.00 58.53 88 PHE A N 1
ATOM 670 C CA . PHE A 1 88 ? -14.763 6.204 18.642 1.00 58.53 88 PHE A CA 1
ATOM 671 C C . PHE A 1 88 ? -13.388 5.818 19.207 1.00 58.53 88 PHE A C 1
ATOM 673 O O . PHE A 1 88 ? -13.318 4.904 20.029 1.00 58.53 88 PHE A O 1
ATOM 680 N N . LEU A 1 89 ? -12.311 6.522 18.839 1.00 62.53 89 LEU A N 1
ATOM 681 C CA . LEU A 1 89 ? -10.953 6.257 19.321 1.00 62.53 89 LEU A CA 1
ATOM 682 C C . LEU A 1 89 ? -10.316 7.487 19.967 1.00 62.53 89 LEU A C 1
ATOM 684 O O . LEU A 1 89 ? -10.592 8.629 19.624 1.00 62.53 89 LEU A O 1
ATOM 688 N N . THR A 1 90 ? -9.413 7.244 20.916 1.00 58.38 90 THR A N 1
ATOM 689 C CA . THR A 1 90 ? -8.593 8.279 21.554 1.00 58.38 90 THR A CA 1
ATOM 690 C C . THR A 1 90 ? -7.149 7.805 21.595 1.00 58.38 90 T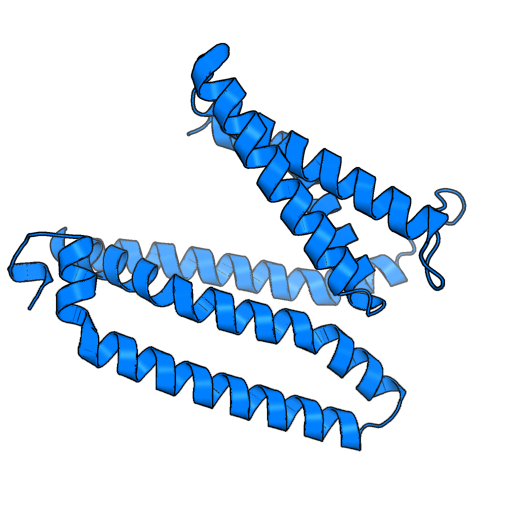HR A C 1
ATOM 692 O O . THR A 1 90 ? -6.858 6.724 22.109 1.00 58.38 90 THR A O 1
ATOM 695 N N . VAL A 1 91 ? -6.219 8.626 21.103 1.00 60.12 91 VAL A N 1
ATOM 696 C CA . VAL A 1 91 ? -4.785 8.368 21.275 1.00 60.12 91 VAL A CA 1
ATOM 697 C C . VAL A 1 91 ? -4.390 8.811 22.676 1.00 60.12 91 VAL A C 1
ATOM 699 O O . VAL A 1 91 ? -4.138 9.986 22.928 1.00 60.12 91 VAL A O 1
ATOM 702 N N . SER A 1 92 ? -4.352 7.876 23.619 1.00 58.25 92 SER A N 1
ATOM 703 C CA . SER A 1 92 ? -3.847 8.157 24.958 1.00 58.25 92 SER A CA 1
ATOM 704 C C . SER A 1 92 ? -2.842 7.097 25.375 1.00 58.25 92 SER A C 1
ATOM 706 O O . SER A 1 92 ? -3.173 5.936 25.611 1.00 58.25 92 SER A O 1
ATOM 708 N N . VAL A 1 93 ? -1.591 7.540 25.507 1.00 58.78 93 VAL A N 1
ATOM 709 C CA . VAL A 1 93 ? -0.446 6.731 25.952 1.00 58.78 93 VAL A CA 1
ATOM 710 C C . VAL A 1 93 ? -0.696 6.128 27.344 1.00 58.78 93 VAL A C 1
ATOM 712 O O . VAL A 1 93 ? -0.156 5.077 27.669 1.00 58.78 93 VAL A O 1
ATOM 715 N N . LYS A 1 94 ? -1.584 6.731 28.151 1.00 57.31 94 LYS A N 1
ATOM 716 C CA . LYS A 1 94 ? -1.968 6.220 29.479 1.00 57.31 94 LYS A CA 1
ATOM 717 C C . LYS A 1 94 ? -2.749 4.902 29.434 1.00 57.31 94 LYS A C 1
ATOM 719 O O . LYS A 1 94 ? -2.724 4.167 30.415 1.00 57.31 94 LYS A O 1
ATOM 724 N N . TRP A 1 95 ? -3.416 4.591 28.321 1.00 61.62 95 TRP A N 1
ATOM 725 C CA . TRP A 1 95 ? -4.149 3.331 28.137 1.00 61.62 95 TRP A CA 1
ATOM 726 C C . TRP A 1 95 ? -3.341 2.280 27.371 1.00 61.62 95 TRP A C 1
ATOM 728 O O . TRP A 1 95 ? -3.865 1.217 27.039 1.00 61.62 95 TRP A O 1
ATOM 738 N N . PHE A 1 96 ? -2.058 2.547 27.103 1.00 64.25 96 PHE A N 1
ATOM 739 C CA . PHE A 1 96 ? -1.187 1.609 26.413 1.00 64.25 96 PHE A CA 1
ATOM 740 C C . PHE A 1 96 ? -0.933 0.369 27.285 1.00 64.25 96 PHE A C 1
ATOM 742 O O . PHE A 1 96 ? -0.114 0.379 28.203 1.00 64.25 96 PHE A O 1
ATOM 749 N N . LYS A 1 97 ? -1.657 -0.718 26.997 1.00 68.44 97 LYS A N 1
ATOM 750 C CA . LYS A 1 97 ? -1.435 -2.047 27.576 1.00 68.44 97 LYS A CA 1
ATOM 751 C C . LYS A 1 97 ? -1.129 -3.042 26.466 1.00 68.44 97 LYS A C 1
ATOM 753 O O . LYS A 1 97 ? -2.025 -3.502 25.764 1.00 68.44 97 LYS A O 1
ATOM 758 N N . ALA A 1 98 ? 0.135 -3.434 26.360 1.00 67.00 98 ALA A N 1
ATOM 759 C CA . ALA A 1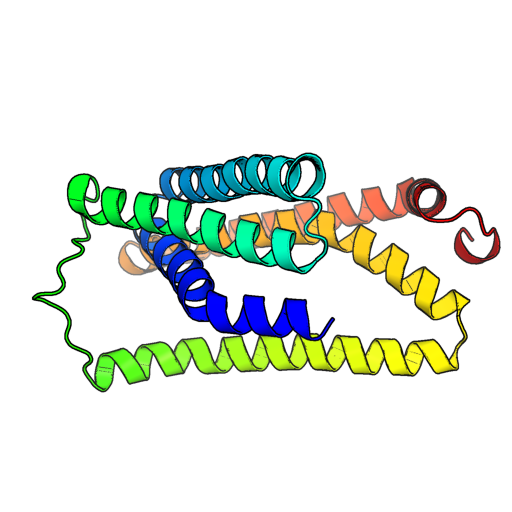 98 ? 0.544 -4.572 25.546 1.00 67.00 98 ALA A CA 1
ATOM 760 C C . ALA A 1 98 ? 0.218 -5.879 26.292 1.00 67.00 98 ALA A C 1
ATOM 762 O O . ALA A 1 98 ? 1.073 -6.466 26.953 1.00 67.00 98 ALA A O 1
ATOM 763 N N . SER A 1 99 ? -1.045 -6.315 26.251 1.00 79.56 99 SER A N 1
ATOM 764 C CA . SER A 1 99 ? -1.421 -7.621 26.799 1.00 79.56 99 SER A CA 1
ATOM 765 C C . SER A 1 99 ? -1.023 -8.739 25.829 1.00 79.56 99 SER A C 1
ATOM 767 O O . SER A 1 99 ? -1.070 -8.580 24.606 1.00 79.56 99 SER A O 1
ATOM 769 N N . LYS A 1 100 ? -0.655 -9.906 26.371 1.00 82.12 100 LYS A N 1
ATOM 770 C CA . LYS A 1 100 ? -0.317 -11.097 25.571 1.00 82.12 100 LYS A CA 1
ATOM 771 C C . LYS A 1 100 ? -1.469 -11.523 24.649 1.00 82.12 100 LYS A C 1
ATOM 773 O O . LYS A 1 100 ? -1.230 -12.068 23.577 1.00 82.12 100 LYS A O 1
ATOM 778 N N . GLU A 1 101 ? -2.706 -11.256 25.058 1.00 84.12 101 GLU A N 1
ATOM 779 C CA . GLU A 1 101 ? -3.913 -11.548 24.286 1.00 84.12 101 GLU A CA 1
ATOM 780 C C . GLU A 1 101 ? -4.039 -10.654 23.046 1.00 84.12 101 GLU A C 1
ATOM 782 O O . GLU A 1 101 ? -4.222 -11.167 21.943 1.00 84.12 101 GLU A O 1
ATOM 787 N N . ILE A 1 102 ? -3.843 -9.337 23.200 1.00 82.62 102 ILE A N 1
ATOM 788 C CA . ILE A 1 102 ? -3.842 -8.389 22.075 1.00 82.62 102 ILE A CA 1
ATOM 789 C C . ILE A 1 102 ? -2.728 -8.758 21.097 1.00 82.62 102 ILE A C 1
ATOM 791 O O . ILE A 1 102 ? -2.967 -8.887 19.898 1.00 82.62 102 ILE A O 1
ATOM 795 N N . LEU A 1 103 ? -1.524 -9.000 21.619 1.00 83.75 103 LEU A N 1
ATOM 796 C CA . LEU A 1 103 ? -0.368 -9.340 20.800 1.00 83.75 103 LEU A CA 1
ATOM 797 C C . LEU A 1 103 ? -0.587 -10.652 20.022 1.00 83.75 103 LEU A C 1
ATOM 799 O O . LEU A 1 103 ? -0.290 -10.718 18.833 1.00 83.75 103 LEU A O 1
ATOM 803 N N . SER A 1 104 ? -1.176 -11.670 20.658 1.00 87.94 104 SER A N 1
ATOM 804 C CA . SER A 1 104 ? -1.539 -12.938 20.006 1.00 87.94 104 SER A CA 1
ATOM 805 C C . SER A 1 104 ? -2.545 -12.741 18.870 1.00 87.94 104 SER A C 1
ATOM 807 O O . SER A 1 104 ? -2.368 -13.304 17.792 1.00 87.94 104 SER A O 1
ATOM 809 N N . ASN A 1 105 ? -3.569 -11.907 19.066 1.00 85.25 105 ASN A N 1
ATOM 810 C CA . ASN A 1 105 ? -4.555 -11.619 18.022 1.00 85.25 105 ASN A CA 1
ATOM 811 C C . ASN A 1 105 ? -3.937 -10.871 16.833 1.00 85.25 105 ASN A C 1
ATOM 813 O O . ASN A 1 105 ? -4.225 -11.216 15.688 1.00 85.25 105 ASN A O 1
ATOM 817 N N . VAL A 1 106 ? -3.035 -9.919 17.091 1.00 86.50 106 VAL A N 1
ATOM 818 C CA . VAL A 1 106 ? -2.290 -9.220 16.033 1.00 86.50 106 VAL A CA 1
ATOM 819 C C . VAL A 1 106 ? -1.409 -10.199 15.258 1.00 86.50 106 VAL A C 1
ATOM 821 O O . VAL A 1 106 ? -1.477 -10.229 14.032 1.00 86.50 106 VAL A O 1
ATOM 824 N N . PHE A 1 107 ? -0.638 -11.055 15.936 1.00 87.94 107 PHE A N 1
ATOM 825 C CA . PHE A 1 107 ? 0.214 -12.036 15.256 1.00 87.94 107 PHE A CA 1
ATOM 826 C C . PHE A 1 107 ? -0.582 -13.087 14.474 1.00 87.94 107 PHE A C 1
ATOM 828 O O . PHE A 1 107 ? -0.149 -13.481 13.396 1.00 87.94 107 PHE A O 1
ATOM 835 N N . LYS A 1 108 ? -1.760 -13.509 14.949 1.00 88.62 108 LYS A N 1
ATOM 836 C CA . LYS A 1 108 ? -2.622 -14.454 14.214 1.00 88.62 108 LYS A CA 1
ATOM 837 C C . LYS A 1 108 ? -3.058 -13.933 12.846 1.00 88.62 108 LYS A C 1
ATOM 839 O O . LYS A 1 108 ? -3.252 -14.742 11.948 1.00 88.62 108 LYS A O 1
ATOM 844 N N . ILE A 1 109 ? -3.213 -12.618 12.691 1.00 86.06 109 ILE A N 1
ATOM 845 C CA . ILE A 1 109 ? -3.578 -11.987 11.415 1.00 86.06 109 ILE A CA 1
ATOM 846 C C . ILE A 1 109 ? -2.317 -11.574 10.644 1.00 86.06 109 ILE A C 1
ATOM 848 O O . ILE A 1 109 ? -2.202 -11.836 9.450 1.00 86.06 109 ILE A O 1
ATOM 852 N N . GLY A 1 110 ? -1.343 -10.977 11.332 1.00 86.12 110 GLY A N 1
ATOM 853 C CA . GLY A 1 110 ? -0.131 -10.439 10.722 1.00 86.12 110 GLY A CA 1
ATOM 854 C C . GLY A 1 110 ? 0.816 -11.505 10.173 1.00 86.12 110 GLY A C 1
ATOM 855 O O . GLY A 1 110 ? 1.392 -11.300 9.111 1.00 86.12 110 GLY A O 1
ATOM 856 N N . VAL A 1 111 ? 0.964 -12.655 10.843 1.00 91.06 111 VAL A N 1
ATOM 857 C CA . VAL A 1 111 ? 1.863 -13.729 10.383 1.00 91.06 111 VAL A CA 1
ATOM 858 C C . VAL A 1 111 ? 1.410 -14.311 9.037 1.00 91.06 111 VAL A C 1
ATOM 860 O O . VAL A 1 111 ? 2.246 -14.378 8.137 1.00 91.06 111 VAL A O 1
ATOM 863 N N . PRO A 1 112 ? 0.128 -14.677 8.829 1.00 91.69 112 PRO A N 1
ATOM 864 C CA . PRO A 1 112 ? -0.349 -15.104 7.513 1.00 91.69 112 PRO A CA 1
ATOM 865 C C . PRO A 1 112 ? -0.113 -14.072 6.407 1.00 91.69 112 PRO A C 1
ATOM 867 O O . PRO A 1 112 ? 0.372 -14.435 5.339 1.00 91.69 112 PRO A O 1
ATOM 870 N N . VAL A 1 113 ? -0.402 -12.791 6.667 1.00 88.06 113 VAL A N 1
ATOM 871 C CA . VAL A 1 113 ? -0.203 -11.710 5.684 1.00 88.06 113 VAL A CA 1
ATOM 872 C C . VAL A 1 113 ? 1.282 -11.539 5.358 1.00 88.06 113 VAL A C 1
ATOM 874 O O . VAL A 1 113 ? 1.657 -11.440 4.196 1.00 88.06 113 VAL A O 1
ATOM 877 N N . PHE A 1 114 ? 2.149 -11.583 6.368 1.00 89.62 114 PHE A N 1
ATOM 878 C CA . PHE A 1 114 ? 3.597 -11.519 6.183 1.00 89.62 114 PHE A CA 1
ATOM 879 C C . PHE A 1 114 ? 4.129 -12.689 5.347 1.00 89.62 114 PHE A C 1
ATOM 881 O O . PHE A 1 114 ? 4.919 -12.485 4.425 1.00 89.62 114 PHE A O 1
ATOM 888 N N . ILE A 1 115 ? 3.665 -13.909 5.632 1.00 93.25 115 ILE A N 1
ATOM 889 C CA . ILE A 1 115 ? 4.016 -15.103 4.860 1.00 93.25 115 ILE A CA 1
ATOM 890 C C . ILE A 1 115 ? 3.550 -14.949 3.408 1.00 93.25 115 ILE A C 1
ATOM 892 O O . ILE A 1 115 ? 4.334 -15.203 2.497 1.00 93.25 115 ILE A O 1
ATOM 896 N N . MET A 1 116 ? 2.319 -14.481 3.180 1.00 91.75 116 MET A N 1
ATOM 897 C CA . MET A 1 116 ? 1.798 -14.215 1.837 1.00 91.75 116 MET A CA 1
ATOM 898 C C . MET A 1 116 ? 2.691 -13.231 1.066 1.00 91.75 116 MET A C 1
ATOM 900 O O . MET A 1 116 ? 3.050 -13.511 -0.076 1.00 91.75 116 MET A O 1
ATOM 904 N N . SER A 1 117 ? 3.127 -12.137 1.697 1.00 89.69 117 SER A N 1
ATOM 905 C CA . SER A 1 117 ? 4.046 -11.170 1.081 1.00 89.69 117 SER A CA 1
ATOM 906 C C . SER A 1 117 ? 5.415 -11.776 0.752 1.00 89.69 117 SER A C 1
ATOM 908 O O . SER A 1 117 ? 5.971 -11.489 -0.309 1.00 89.69 117 SER A O 1
ATOM 910 N N . ILE A 1 118 ? 5.952 -12.648 1.617 1.00 91.88 118 ILE A N 1
ATOM 911 C CA . ILE A 1 118 ? 7.190 -13.390 1.326 1.00 91.88 118 ILE A CA 1
ATOM 912 C C . ILE A 1 118 ? 6.995 -14.299 0.115 1.00 91.88 118 ILE A C 1
ATOM 914 O O . ILE A 1 118 ? 7.845 -14.305 -0.773 1.00 91.88 118 ILE A O 1
ATOM 918 N N . PHE A 1 119 ? 5.896 -15.054 0.061 1.00 92.38 119 PHE A N 1
ATOM 919 C CA . PHE A 1 119 ? 5.609 -15.942 -1.064 1.00 92.38 119 PHE A CA 1
ATOM 920 C C . PHE A 1 119 ? 5.463 -15.172 -2.373 1.00 92.38 119 PHE A C 1
ATOM 922 O O . PHE A 1 119 ? 6.014 -15.608 -3.379 1.00 92.38 119 PHE A O 1
ATOM 929 N N . LEU A 1 120 ? 4.794 -14.017 -2.361 1.00 88.69 120 LEU A N 1
ATOM 930 C CA . LEU A 1 120 ? 4.654 -13.162 -3.540 1.00 88.69 120 LEU A CA 1
ATOM 931 C C . LEU A 1 120 ? 6.026 -12.689 -4.055 1.00 88.69 120 LEU A C 1
ATOM 933 O O . LEU A 1 120 ? 6.331 -12.822 -5.241 1.00 88.69 120 LEU A O 1
ATOM 937 N N . GLY A 1 121 ? 6.892 -12.213 -3.154 1.00 87.38 121 GLY A N 1
ATOM 938 C CA . GLY A 1 121 ? 8.255 -11.802 -3.500 1.00 87.38 121 GLY A CA 1
ATOM 939 C C . GLY A 1 121 ? 9.125 -12.965 -3.989 1.00 87.38 121 GLY A C 1
ATOM 940 O O . GLY A 1 121 ? 9.811 -12.849 -5.003 1.00 87.38 121 GLY A O 1
ATOM 941 N N . ALA A 1 122 ? 9.064 -14.113 -3.310 1.00 91.00 122 ALA A N 1
ATOM 942 C CA . ALA A 1 122 ? 9.791 -15.317 -3.698 1.00 91.00 122 ALA A CA 1
ATOM 943 C C . ALA A 1 122 ? 9.332 -15.842 -5.066 1.00 91.00 122 ALA A C 1
ATOM 945 O O . ALA A 1 122 ? 10.169 -16.164 -5.905 1.00 91.00 122 ALA A O 1
ATOM 946 N N . MET A 1 123 ? 8.021 -15.871 -5.320 1.00 90.25 123 MET A N 1
ATOM 947 C CA . MET A 1 123 ? 7.450 -16.268 -6.605 1.00 90.25 123 MET A CA 1
ATOM 948 C C . MET A 1 123 ? 7.929 -15.348 -7.726 1.00 90.25 123 MET A C 1
ATOM 950 O O . MET A 1 123 ? 8.370 -15.843 -8.760 1.00 90.25 123 MET A O 1
ATOM 954 N N . SER A 1 124 ? 7.933 -14.029 -7.507 1.00 86.06 124 SER A N 1
ATOM 955 C CA . SER A 1 124 ? 8.451 -13.075 -8.491 1.00 86.06 124 SER A CA 1
ATOM 956 C C . SER A 1 124 ? 9.938 -13.290 -8.793 1.00 86.06 124 SER A C 1
ATOM 958 O O . SER A 1 124 ? 10.340 -13.181 -9.949 1.00 86.06 124 SER A O 1
ATOM 960 N N . LEU A 1 125 ? 10.762 -13.599 -7.786 1.00 87.25 125 LEU A N 1
ATOM 961 C CA . LEU A 1 125 ? 12.191 -13.872 -7.977 1.00 87.25 125 LEU A CA 1
ATOM 962 C C . LEU A 1 125 ? 12.431 -15.182 -8.730 1.00 87.25 125 LEU A C 1
ATOM 964 O O . LEU A 1 125 ? 13.272 -15.233 -9.625 1.00 87.25 125 LEU A O 1
ATOM 968 N N . ILE A 1 126 ? 11.690 -16.234 -8.379 1.00 89.69 126 ILE A N 1
ATOM 969 C CA . ILE A 1 126 ? 11.772 -17.533 -9.052 1.00 89.69 126 ILE A CA 1
ATOM 970 C C . ILE A 1 126 ? 11.350 -17.384 -10.514 1.00 89.69 126 ILE A C 1
ATOM 972 O O . ILE A 1 126 ? 12.075 -17.827 -11.399 1.00 89.69 126 ILE A O 1
ATOM 976 N N . LEU A 1 127 ? 10.225 -16.715 -10.774 1.00 86.19 127 LEU A N 1
ATOM 977 C CA . LEU A 1 127 ? 9.727 -16.486 -12.126 1.00 86.19 127 LEU A CA 1
ATOM 978 C C . LEU A 1 127 ? 10.717 -15.662 -12.957 1.00 86.19 127 LEU A C 1
ATOM 980 O O . LEU A 1 127 ? 11.013 -16.030 -14.089 1.00 86.19 127 LEU A O 1
ATOM 984 N N . ASN A 1 128 ? 11.285 -14.596 -12.383 1.00 85.75 128 ASN A N 1
ATOM 985 C CA . ASN A 1 128 ? 12.311 -13.801 -13.054 1.00 85.75 128 ASN A CA 1
ATOM 986 C C . ASN A 1 128 ? 13.551 -14.645 -13.389 1.00 85.75 128 ASN A C 1
ATOM 988 O O . ASN A 1 128 ? 14.045 -14.577 -14.508 1.00 85.75 128 ASN A O 1
ATOM 992 N N . ARG A 1 129 ? 14.005 -15.501 -12.463 1.00 86.56 129 ARG A N 1
ATOM 993 C CA . ARG A 1 129 ? 15.130 -16.412 -12.705 1.00 86.56 129 ARG A CA 1
ATOM 994 C C . ARG A 1 129 ? 14.840 -17.418 -13.819 1.00 86.56 129 ARG A C 1
ATOM 996 O O . ARG A 1 129 ? 15.718 -17.647 -14.639 1.00 86.56 129 ARG A O 1
ATOM 1003 N N . PHE A 1 130 ? 13.635 -17.986 -13.860 1.00 86.81 130 PHE A N 1
ATOM 1004 C CA . PHE A 1 130 ? 13.220 -18.865 -14.956 1.00 86.81 130 PHE A CA 1
ATOM 1005 C C . PHE A 1 130 ? 13.192 -18.124 -16.292 1.00 86.81 130 PHE A C 1
ATOM 1007 O O . PHE A 1 130 ? 13.681 -18.652 -17.279 1.00 86.81 130 PHE A O 1
ATOM 1014 N N . LEU A 1 131 ? 12.677 -16.892 -16.333 1.00 83.88 131 LEU A N 1
ATOM 1015 C CA . LEU A 1 131 ? 12.605 -16.093 -17.562 1.00 83.88 131 LEU A CA 1
ATOM 1016 C C . LEU A 1 131 ? 13.984 -15.752 -18.139 1.00 83.88 131 LEU A C 1
ATOM 1018 O O . LEU A 1 131 ? 14.118 -15.690 -19.355 1.00 83.88 131 LEU A O 1
ATOM 1022 N N . ILE A 1 132 ? 15.011 -15.593 -17.296 1.00 85.06 132 ILE A N 1
ATOM 1023 C CA . ILE A 1 132 ? 16.393 -15.372 -17.756 1.00 85.06 132 ILE A CA 1
ATOM 1024 C C . ILE A 1 132 ? 16.894 -16.552 -18.607 1.00 85.06 132 ILE A C 1
ATOM 1026 O O . ILE A 1 132 ? 17.641 -16.339 -19.558 1.00 85.06 132 ILE A O 1
ATOM 1030 N N . GLU A 1 133 ? 16.457 -17.786 -18.327 1.00 82.94 133 GLU A N 1
ATOM 1031 C CA . GLU A 1 133 ? 16.825 -18.962 -19.134 1.00 82.94 133 GLU A CA 1
ATOM 1032 C C . GLU A 1 133 ? 16.229 -18.918 -20.554 1.00 82.94 133 GLU A C 1
ATOM 1034 O O . GLU A 1 133 ? 16.788 -19.521 -21.467 1.00 82.94 133 GLU A O 1
ATOM 1039 N N . TYR A 1 134 ? 15.142 -18.164 -20.760 1.00 80.56 134 TYR A N 1
ATOM 1040 C CA . TYR A 1 134 ? 14.515 -17.931 -22.068 1.00 80.56 134 TYR A CA 1
ATOM 1041 C C . TYR A 1 134 ? 15.086 -16.702 -22.803 1.00 80.56 134 TYR A C 1
ATOM 1043 O O . TYR A 1 134 ? 14.664 -16.403 -23.919 1.00 80.56 134 TYR A O 1
ATOM 1051 N N . GLY A 1 135 ? 16.064 -16.013 -22.206 1.00 81.38 135 GLY A N 1
ATOM 1052 C CA . GLY A 1 135 ? 16.746 -14.855 -22.777 1.00 81.38 135 GLY A CA 1
ATOM 1053 C C . GLY A 1 135 ? 16.134 -13.504 -22.395 1.00 81.38 135 GLY A C 1
ATOM 1054 O O . GLY A 1 135 ? 15.010 -13.397 -21.901 1.00 81.38 135 GLY A O 1
ATOM 1055 N N . ASP A 1 136 ? 16.897 -12.443 -22.660 1.00 77.12 136 ASP A N 1
ATOM 1056 C CA . ASP A 1 136 ? 16.538 -11.060 -22.322 1.00 77.12 136 ASP A CA 1
ATOM 1057 C C . ASP A 1 136 ? 15.167 -10.595 -22.870 1.00 77.12 136 ASP A C 1
ATOM 1059 O O . ASP A 1 136 ? 14.460 -9.894 -22.135 1.00 77.12 136 ASP A O 1
ATOM 1063 N N . PRO A 1 137 ? 14.711 -11.006 -24.079 1.00 77.50 137 PRO A N 1
ATOM 1064 C CA . PRO A 1 137 ? 13.392 -10.619 -24.585 1.00 77.50 137 PRO A CA 1
ATOM 1065 C C . PRO A 1 137 ? 12.234 -11.121 -23.712 1.00 77.50 137 PRO A C 1
ATOM 1067 O O . PRO A 1 137 ? 11.288 -10.380 -23.452 1.00 77.50 137 PRO A O 1
ATOM 1070 N N . ALA A 1 138 ? 12.319 -12.344 -23.179 1.00 75.81 138 ALA A N 1
ATOM 1071 C CA . ALA A 1 138 ? 11.266 -12.909 -22.333 1.00 75.81 138 ALA A CA 1
ATOM 1072 C C . ALA A 1 138 ? 11.135 -12.147 -21.002 1.00 75.81 138 ALA A C 1
ATOM 1074 O O . ALA A 1 138 ? 10.029 -11.871 -20.526 1.00 75.81 138 ALA A O 1
ATOM 1075 N N . VAL A 1 139 ? 12.269 -11.751 -20.417 1.00 79.56 139 VAL A N 1
ATOM 1076 C CA . VAL A 1 139 ? 12.303 -10.931 -19.198 1.00 79.56 139 VAL A CA 1
ATOM 1077 C C . VAL A 1 139 ? 11.731 -9.534 -19.467 1.00 79.56 139 VAL A C 1
ATOM 1079 O O . VAL A 1 139 ? 10.957 -9.023 -18.652 1.00 79.56 139 VAL A O 1
ATOM 1082 N N . ALA A 1 140 ? 12.067 -8.930 -20.611 1.00 76.12 140 ALA A N 1
ATOM 1083 C CA . ALA A 1 140 ? 11.553 -7.624 -21.017 1.00 76.12 140 ALA A CA 1
ATOM 1084 C C . ALA A 1 140 ? 10.030 -7.646 -21.244 1.00 76.12 140 ALA A C 1
ATOM 1086 O O . ALA A 1 140 ? 9.321 -6.804 -20.687 1.00 76.12 140 ALA A O 1
ATOM 1087 N N . ALA A 1 141 ? 9.514 -8.645 -21.968 1.00 77.75 141 ALA A N 1
ATOM 1088 C CA . ALA A 1 141 ? 8.081 -8.829 -22.211 1.00 77.75 141 ALA A CA 1
ATOM 1089 C C . ALA A 1 141 ? 7.287 -8.988 -20.904 1.00 77.75 141 ALA A C 1
ATOM 1091 O O . ALA A 1 141 ? 6.244 -8.353 -20.710 1.00 77.75 141 ALA A O 1
ATOM 1092 N N . TYR A 1 142 ? 7.806 -9.778 -19.956 1.00 81.94 142 TYR A N 1
ATOM 1093 C CA . TYR A 1 142 ? 7.203 -9.916 -18.630 1.00 81.94 142 TYR A CA 1
ATOM 1094 C C . TYR A 1 142 ? 7.220 -8.593 -17.844 1.00 81.94 142 TYR A C 1
ATOM 1096 O O . TYR A 1 142 ? 6.236 -8.233 -17.193 1.00 81.94 142 TYR A O 1
ATOM 1104 N N . GLY A 1 143 ? 8.316 -7.832 -17.921 1.00 79.56 143 GLY A N 1
ATOM 1105 C CA . GLY A 1 143 ? 8.431 -6.509 -17.304 1.00 79.56 143 GLY A CA 1
ATOM 1106 C C . GLY A 1 143 ? 7.385 -5.510 -17.810 1.00 79.56 143 GLY A C 1
ATOM 1107 O O . GLY A 1 143 ? 6.779 -4.794 -17.015 1.00 79.56 143 GLY A O 1
ATOM 1108 N N . ILE A 1 144 ? 7.128 -5.490 -19.118 1.00 79.94 144 ILE A N 1
ATOM 1109 C CA . ILE A 1 144 ? 6.087 -4.643 -19.721 1.00 79.94 144 ILE A CA 1
ATOM 1110 C C . ILE A 1 144 ? 4.694 -5.120 -19.291 1.00 79.94 144 ILE A C 1
ATOM 1112 O O . ILE A 1 144 ? 3.890 -4.329 -18.796 1.00 79.94 144 ILE A O 1
ATOM 1116 N N . SER A 1 145 ? 4.436 -6.425 -19.395 1.00 79.31 145 SER A N 1
ATOM 1117 C CA . SER A 1 145 ? 3.144 -7.029 -19.042 1.00 79.31 145 SER A CA 1
ATOM 1118 C C . SER A 1 145 ? 2.772 -6.794 -17.574 1.00 79.31 145 SER A C 1
ATOM 1120 O O . SER A 1 145 ? 1.648 -6.410 -17.260 1.00 79.31 145 SER A O 1
ATOM 1122 N N . SER A 1 146 ? 3.727 -6.972 -16.658 1.00 81.69 146 SER A N 1
ATOM 1123 C CA . SER A 1 146 ? 3.521 -6.737 -15.222 1.00 81.69 146 SER A CA 1
ATOM 1124 C C . SER A 1 146 ? 3.190 -5.277 -14.903 1.00 81.69 146 SER A C 1
ATOM 1126 O O . SER A 1 146 ? 2.295 -5.023 -14.099 1.00 81.69 146 SER A O 1
ATOM 1128 N N . ARG A 1 147 ? 3.828 -4.307 -15.574 1.00 80.75 147 ARG A N 1
ATOM 1129 C CA . ARG A 1 147 ? 3.468 -2.884 -15.438 1.00 80.75 147 ARG A CA 1
ATOM 1130 C C . ARG A 1 147 ? 2.065 -2.593 -15.958 1.00 80.75 147 ARG A C 1
ATOM 1132 O O . ARG A 1 147 ? 1.351 -1.794 -15.358 1.00 80.75 147 ARG A O 1
ATOM 1139 N N . LEU A 1 148 ? 1.662 -3.253 -17.042 1.00 80.56 148 LEU A N 1
ATOM 1140 C CA . LEU A 1 148 ? 0.332 -3.087 -17.617 1.00 80.56 148 LEU A CA 1
ATOM 1141 C C . LEU A 1 148 ? -0.770 -3.607 -16.683 1.00 80.56 148 LEU A C 1
ATOM 1143 O O . LEU A 1 148 ? -1.809 -2.968 -16.527 1.00 80.56 148 LEU A O 1
ATOM 1147 N N . LEU A 1 149 ? -0.516 -4.734 -16.013 1.00 82.31 149 LEU A N 1
ATOM 1148 C CA . LEU A 1 149 ? -1.429 -5.332 -15.034 1.00 82.31 149 LEU A CA 1
ATOM 1149 C C . LEU A 1 149 ? -1.530 -4.535 -13.725 1.00 82.31 149 LEU A C 1
ATOM 1151 O O . LEU A 1 149 ? -2.562 -4.591 -13.056 1.00 82.31 149 LEU A O 1
ATOM 1155 N N . GLN A 1 150 ? -0.502 -3.755 -13.388 1.00 84.81 150 GLN A N 1
ATOM 1156 C CA . GLN A 1 150 ? -0.440 -3.003 -12.136 1.00 84.81 150 GLN A CA 1
ATOM 1157 C C . GLN A 1 150 ? -1.547 -1.941 -12.018 1.00 84.81 150 GLN A C 1
ATOM 1159 O O . GLN A 1 150 ? -2.062 -1.684 -10.930 1.00 84.81 150 GLN A O 1
ATOM 1164 N N . PHE A 1 151 ? -1.955 -1.331 -13.136 1.00 82.62 151 PHE A N 1
ATOM 1165 C CA . PHE A 1 151 ? -2.997 -0.303 -13.120 1.00 82.62 151 PHE A CA 1
ATOM 1166 C C . PHE A 1 151 ? -4.388 -0.869 -12.761 1.00 82.62 151 PHE A C 1
ATOM 1168 O O . PHE A 1 151 ? -4.990 -0.381 -11.798 1.00 82.62 151 PHE A O 1
ATOM 1175 N N . PRO A 1 152 ? -4.901 -1.919 -13.441 1.00 85.81 152 PRO A N 1
ATOM 1176 C CA . PRO A 1 152 ? -6.099 -2.630 -12.992 1.00 85.81 152 PRO A CA 1
ATOM 1177 C C . PRO A 1 152 ? -5.981 -3.157 -11.559 1.00 85.81 152 PRO A C 1
ATOM 1179 O O . PRO A 1 152 ? -6.937 -3.060 -10.787 1.00 85.81 152 PRO A O 1
ATOM 1182 N N . GLU A 1 153 ? -4.812 -3.684 -11.187 1.00 86.88 153 GLU A N 1
ATOM 1183 C CA . GLU A 1 153 ? -4.560 -4.220 -9.849 1.00 86.88 153 GLU A CA 1
ATOM 1184 C C . GLU A 1 153 ? -4.772 -3.163 -8.758 1.00 86.88 153 GLU A C 1
ATOM 1186 O O . GLU A 1 153 ? -5.474 -3.437 -7.786 1.00 86.88 153 GLU A O 1
ATOM 1191 N N . PHE A 1 154 ? -4.278 -1.932 -8.934 1.00 87.88 154 PHE A N 1
ATOM 1192 C CA . PHE A 1 154 ? -4.500 -0.852 -7.966 1.00 87.88 154 PHE A CA 1
ATOM 1193 C C . PHE A 1 154 ? -5.976 -0.487 -7.789 1.00 87.88 154 PHE A C 1
ATOM 1195 O O . PHE A 1 154 ? -6.410 -0.214 -6.668 1.00 87.88 154 PHE A O 1
ATOM 1202 N N . ILE A 1 155 ? -6.768 -0.519 -8.861 1.00 88.50 155 ILE A N 1
ATOM 1203 C CA . ILE A 1 155 ? -8.209 -0.239 -8.791 1.00 88.50 155 ILE A CA 1
ATOM 1204 C C . ILE A 1 155 ? -8.929 -1.346 -8.016 1.00 88.50 155 ILE A C 1
ATOM 1206 O O . ILE A 1 155 ? -9.752 -1.065 -7.140 1.00 88.50 155 ILE A O 1
ATOM 1210 N N . LEU A 1 156 ? -8.598 -2.607 -8.306 1.00 88.62 156 LEU A N 1
ATOM 1211 C CA . LEU A 1 156 ? -9.163 -3.756 -7.603 1.00 88.62 156 LEU A CA 1
ATOM 1212 C C . LEU A 1 156 ? -8.753 -3.770 -6.128 1.00 88.62 156 LEU A C 1
ATOM 1214 O O . LEU A 1 156 ? -9.599 -3.986 -5.261 1.00 88.62 156 LEU A O 1
ATOM 1218 N N . MET A 1 157 ? -7.486 -3.478 -5.831 1.00 87.62 157 MET A N 1
ATOM 1219 C CA . MET A 1 157 ? -6.979 -3.387 -4.465 1.00 87.62 157 MET A CA 1
ATOM 1220 C C . MET A 1 157 ? -7.679 -2.262 -3.695 1.00 87.62 157 MET A C 1
ATOM 1222 O O . MET A 1 157 ? -8.128 -2.488 -2.575 1.00 87.62 157 MET A O 1
ATOM 1226 N N . GLY A 1 158 ? -7.875 -1.091 -4.312 1.00 86.19 158 GLY A N 1
ATOM 1227 C CA . GLY A 1 158 ? -8.626 0.016 -3.715 1.00 86.19 158 GLY A CA 1
ATOM 1228 C C . GLY A 1 158 ? -10.074 -0.354 -3.373 1.00 86.19 158 GLY A C 1
ATOM 1229 O O . GLY A 1 158 ? -10.565 -0.011 -2.295 1.00 86.19 158 GLY A O 1
ATOM 1230 N N . LEU A 1 159 ? -10.750 -1.110 -4.245 1.00 88.12 159 LEU A N 1
ATOM 1231 C CA . LEU A 1 159 ? -12.097 -1.621 -3.975 1.00 88.12 159 LEU A CA 1
ATOM 1232 C C . LEU A 1 159 ? -12.104 -2.636 -2.820 1.00 88.12 159 LEU A C 1
ATOM 1234 O O . LEU A 1 159 ? -12.970 -2.557 -1.948 1.00 88.12 159 LEU A O 1
ATOM 1238 N N . CYS A 1 160 ? -11.147 -3.567 -2.794 1.00 86.56 160 CYS A N 1
ATOM 1239 C CA . CYS A 1 160 ? -11.005 -4.544 -1.714 1.00 86.56 160 CYS A CA 1
ATOM 1240 C C . CYS A 1 160 ? -10.800 -3.849 -0.364 1.00 86.56 160 CYS A C 1
ATOM 1242 O O . CYS A 1 160 ? -11.581 -4.070 0.562 1.00 86.56 160 CYS A O 1
ATOM 1244 N N . GLU A 1 161 ? -9.817 -2.956 -0.281 1.00 83.19 161 GLU A N 1
ATOM 1245 C CA . GLU A 1 161 ? -9.470 -2.193 0.922 1.00 83.19 161 GLU A CA 1
ATOM 1246 C C . GLU A 1 161 ? -10.626 -1.309 1.418 1.00 83.19 161 GLU A C 1
ATOM 1248 O O . GLU A 1 161 ? -10.874 -1.213 2.622 1.00 83.19 161 GLU A O 1
ATOM 1253 N N . GLY A 1 162 ? -11.385 -0.695 0.504 1.00 83.19 162 GLY A N 1
ATOM 1254 C CA . GLY A 1 162 ? -12.542 0.136 0.850 1.00 83.19 162 GLY A CA 1
ATOM 1255 C C . GLY A 1 162 ? -13.747 -0.654 1.371 1.00 83.19 162 GLY A C 1
ATOM 1256 O O . GLY A 1 162 ? -14.548 -0.134 2.149 1.00 83.19 162 GLY A O 1
ATOM 1257 N N . VAL A 1 163 ? -13.881 -1.920 0.975 1.00 86.88 163 VAL A N 1
ATOM 1258 C CA . VAL A 1 163 ? -15.001 -2.780 1.378 1.00 86.88 163 VAL A CA 1
ATOM 1259 C C . VAL A 1 163 ? -14.746 -3.467 2.728 1.00 86.88 163 VAL A C 1
ATOM 1261 O O . VAL A 1 163 ? -15.714 -3.806 3.414 1.00 86.88 163 VAL A O 1
ATOM 1264 N N . VAL A 1 164 ? -13.489 -3.628 3.166 1.00 85.69 164 VAL A N 1
ATOM 1265 C CA . VAL A 1 164 ? -13.149 -4.274 4.454 1.00 85.69 164 VAL A CA 1
ATOM 1266 C C . VAL A 1 164 ? -13.928 -3.681 5.645 1.00 85.69 164 VAL A C 1
ATOM 1268 O O . VAL A 1 164 ? -14.586 -4.458 6.349 1.00 85.69 164 VAL A O 1
ATOM 1271 N N . PRO A 1 165 ? -13.969 -2.349 5.871 1.00 82.56 165 PRO A N 1
ATOM 1272 C CA . PRO A 1 165 ? -14.733 -1.772 6.981 1.00 82.56 165 PRO A CA 1
ATOM 1273 C C . PRO A 1 165 ? -16.245 -1.972 6.825 1.00 82.56 165 PRO A C 1
ATOM 1275 O O . PRO A 1 165 ? -16.952 -2.212 7.803 1.00 82.56 165 PRO A O 1
ATOM 1278 N N . LEU A 1 166 ? -16.754 -1.930 5.588 1.00 83.62 166 LEU A N 1
ATOM 1279 C CA . LEU A 1 166 ? -18.173 -2.133 5.293 1.00 83.62 166 LEU A CA 1
ATOM 1280 C C . LEU A 1 166 ? -18.618 -3.566 5.623 1.00 83.62 166 LEU A C 1
ATOM 1282 O O . LEU A 1 166 ? -19.708 -3.771 6.167 1.00 83.62 166 LEU A O 1
ATOM 1286 N N . ILE A 1 167 ? -17.772 -4.556 5.323 1.00 86.81 167 ILE A N 1
ATOM 1287 C CA . ILE A 1 167 ? -17.983 -5.955 5.711 1.00 86.81 167 ILE A CA 1
ATOM 1288 C C . ILE A 1 167 ? -17.918 -6.087 7.232 1.00 86.81 167 ILE A C 1
ATOM 1290 O O . ILE A 1 167 ? -18.819 -6.696 7.807 1.00 86.81 167 ILE A O 1
ATOM 1294 N N . ALA A 1 168 ? -16.912 -5.495 7.8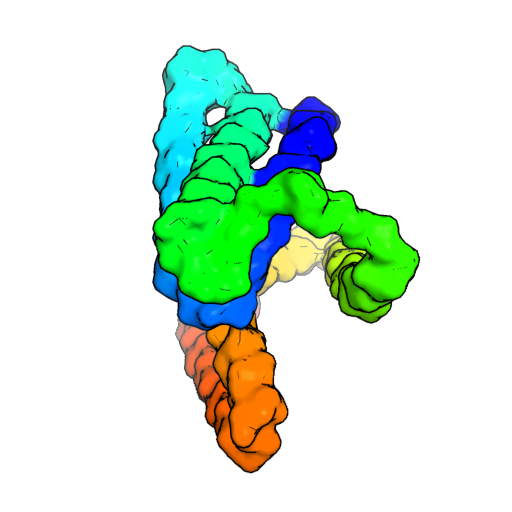85 1.00 83.94 168 ALA A N 1
ATOM 1295 C CA . ALA A 1 168 ? -16.746 -5.561 9.337 1.00 83.94 168 ALA A CA 1
ATOM 1296 C C . ALA A 1 168 ? -17.953 -4.970 10.090 1.00 83.94 168 ALA A C 1
ATOM 1298 O O . ALA A 1 168 ? -18.474 -5.596 11.013 1.00 83.94 168 ALA A O 1
ATOM 1299 N N . PHE A 1 169 ? -18.469 -3.821 9.644 1.00 82.31 169 PHE A N 1
ATOM 1300 C CA . PHE A 1 169 ? -19.677 -3.206 10.200 1.00 82.31 169 PHE A CA 1
ATOM 1301 C C . PHE A 1 169 ? -20.940 -4.035 9.916 1.00 82.31 169 PHE A C 1
ATOM 1303 O O . PHE A 1 169 ? -21.800 -4.225 10.776 1.00 82.31 169 PHE A O 1
ATOM 1310 N N . SER A 1 170 ? -21.064 -4.581 8.703 1.00 83.94 170 SER A N 1
ATOM 1311 C CA . SER A 1 170 ? -22.209 -5.429 8.349 1.00 83.94 170 SER A CA 1
ATOM 1312 C C . SER A 1 170 ? -22.196 -6.762 9.101 1.00 83.94 170 SER A C 1
ATOM 1314 O O . SER A 1 170 ? -23.259 -7.315 9.369 1.00 83.94 170 SER A O 1
ATOM 1316 N N . PHE A 1 171 ? -21.020 -7.277 9.465 1.00 83.50 171 PHE A N 1
ATOM 1317 C CA . PHE A 1 171 ? -20.873 -8.505 10.243 1.00 83.50 171 PHE A CA 1
ATOM 1318 C C . PHE A 1 171 ? -21.475 -8.372 11.647 1.00 83.50 171 PHE A C 1
ATOM 1320 O O . PHE A 1 171 ? -22.156 -9.294 12.099 1.00 83.50 171 PHE A O 1
ATOM 1327 N N . THR A 1 172 ? -21.276 -7.228 12.309 1.00 79.94 172 THR A N 1
ATOM 1328 C CA . THR A 1 172 ? -21.848 -6.956 13.636 1.00 79.94 172 THR A CA 1
ATOM 1329 C C . THR A 1 172 ? -23.323 -6.561 13.580 1.00 79.94 172 THR A C 1
ATOM 1331 O O . THR A 1 172 ? -24.070 -6.921 14.486 1.00 79.94 172 THR A O 1
ATOM 1334 N N . ALA A 1 173 ? -23.772 -5.882 12.519 1.00 81.50 173 ALA A N 1
ATOM 1335 C CA . ALA A 1 173 ? -25.161 -5.433 12.396 1.00 81.50 173 ALA A CA 1
ATOM 1336 C C . ALA A 1 173 ? -26.118 -6.493 11.815 1.00 81.50 173 ALA A C 1
ATOM 1338 O O . ALA A 1 173 ? -27.203 -6.715 12.351 1.00 81.50 173 ALA A O 1
ATOM 1339 N N . ASN A 1 174 ? -25.775 -7.124 10.683 1.00 85.19 174 ASN A N 1
ATOM 1340 C CA . ASN A 1 174 ? -26.649 -8.084 10.002 1.00 85.19 174 ASN A CA 1
ATOM 1341 C C . ASN A 1 174 ? -25.880 -8.991 9.018 1.00 85.19 174 ASN A C 1
ATOM 1343 O O . ASN A 1 174 ? -25.464 -8.569 7.934 1.00 85.19 174 ASN A O 1
ATOM 1347 N N . LYS A 1 175 ? -25.810 -10.290 9.336 1.00 84.50 175 LYS A N 1
ATOM 1348 C CA . LYS A 1 175 ? -25.125 -11.307 8.516 1.00 84.50 175 LYS A CA 1
ATOM 1349 C C . LYS A 1 175 ? -25.667 -11.432 7.083 1.00 84.50 175 LYS A C 1
ATOM 1351 O O . LYS A 1 175 ? -24.913 -11.821 6.192 1.00 84.50 175 LYS A O 1
ATOM 1356 N N . LEU A 1 176 ? -26.942 -11.115 6.835 1.00 86.19 176 LEU A N 1
ATOM 1357 C CA . LEU A 1 176 ? -27.522 -11.140 5.488 1.00 86.19 1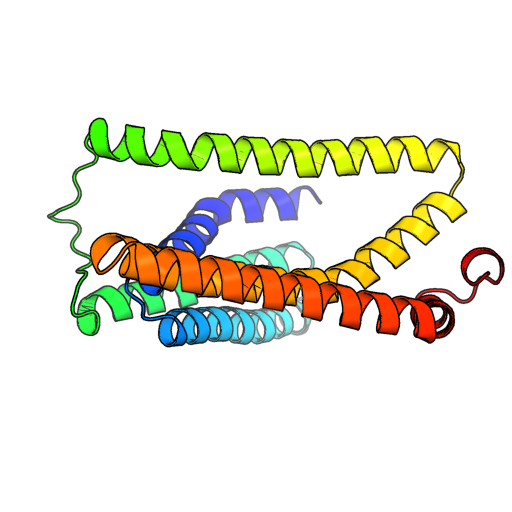76 LEU A CA 1
ATOM 1358 C C . LEU A 1 176 ? -27.000 -9.974 4.640 1.00 86.19 176 LEU A C 1
ATOM 1360 O O . LEU A 1 176 ? -26.583 -10.191 3.503 1.00 86.19 176 LEU A O 1
ATOM 1364 N N . ARG A 1 177 ? -26.939 -8.767 5.220 1.00 83.12 177 ARG A N 1
ATOM 1365 C CA . ARG A 1 177 ? -26.350 -7.588 4.563 1.00 83.12 177 ARG A CA 1
ATOM 1366 C C . ARG A 1 177 ? -24.874 -7.814 4.261 1.00 83.12 177 ARG A C 1
ATOM 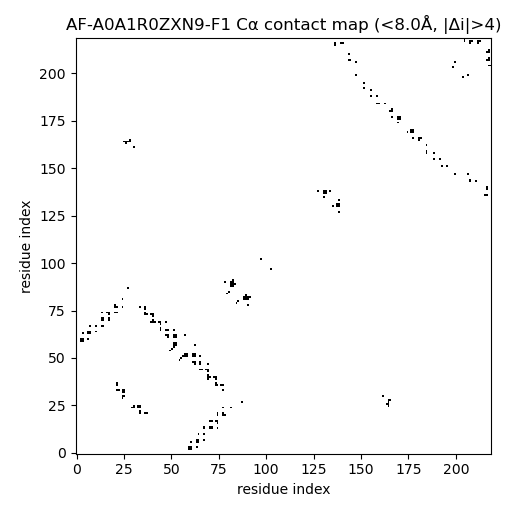1368 O O . ARG A 1 177 ? -24.438 -7.503 3.165 1.00 83.12 177 ARG A O 1
ATOM 1375 N N . MET A 1 178 ? -24.131 -8.452 5.170 1.00 88.94 178 MET A N 1
ATOM 1376 C CA . MET A 1 178 ? -22.736 -8.831 4.922 1.00 88.94 178 MET A CA 1
ATOM 1377 C C . MET A 1 178 ? -22.588 -9.711 3.670 1.00 88.94 178 MET A C 1
ATOM 1379 O O . MET A 1 178 ? -21.762 -9.418 2.809 1.00 88.94 178 MET A O 1
ATOM 1383 N N . LYS A 1 179 ? -23.399 -10.772 3.535 1.00 87.75 179 LYS A N 1
ATOM 1384 C CA . LYS A 1 179 ? -23.354 -11.651 2.352 1.00 87.75 179 LYS A CA 1
ATOM 1385 C C . LYS A 1 179 ? -23.714 -10.910 1.064 1.00 87.75 179 LYS A C 1
ATOM 1387 O O . LYS A 1 179 ? -23.100 -11.167 0.032 1.00 87.75 179 LYS A O 1
ATOM 1392 N N . GLN A 1 180 ? -24.681 -9.994 1.122 1.00 89.38 180 GLN A N 1
ATOM 1393 C CA . GLN A 1 180 ? -25.051 -9.153 -0.018 1.00 89.38 180 GLN A CA 1
ATOM 1394 C C . GLN A 1 180 ? -23.913 -8.209 -0.417 1.00 89.38 180 GLN A C 1
ATOM 1396 O O . GLN A 1 180 ? -23.593 -8.141 -1.600 1.00 89.38 180 GLN A O 1
ATOM 1401 N N . THR A 1 181 ? -23.264 -7.552 0.551 1.00 88.00 181 THR A N 1
ATOM 1402 C CA . THR A 1 181 ? -22.093 -6.698 0.314 1.00 88.00 181 THR A CA 1
ATOM 1403 C C . THR A 1 181 ? -20.974 -7.490 -0.352 1.00 88.00 181 THR A C 1
ATOM 1405 O O . THR A 1 181 ? -20.503 -7.090 -1.407 1.00 88.00 181 THR A O 1
ATOM 1408 N N . ILE A 1 182 ? -20.610 -8.654 0.197 1.00 90.00 182 ILE A N 1
ATOM 1409 C CA . ILE A 1 182 ? -19.571 -9.518 -0.384 1.00 90.00 182 ILE A CA 1
ATOM 1410 C C . ILE A 1 182 ? -19.945 -9.934 -1.812 1.00 90.00 182 ILE A C 1
ATOM 1412 O O . ILE A 1 182 ? -19.131 -9.816 -2.723 1.00 90.00 182 ILE A O 1
ATOM 1416 N N . GLY A 1 183 ? -21.183 -10.388 -2.031 1.00 91.06 183 GLY A N 1
ATOM 1417 C CA . GLY A 1 183 ? -21.645 -10.808 -3.353 1.00 91.06 183 GLY A CA 1
ATOM 1418 C C . GLY A 1 183 ? -21.653 -9.671 -4.377 1.00 91.06 183 GLY A C 1
ATOM 1419 O O . GLY A 1 183 ? -21.293 -9.888 -5.532 1.00 91.06 183 GLY A O 1
ATOM 1420 N N . PHE A 1 184 ? -22.028 -8.459 -3.963 1.00 91.31 184 PHE A N 1
ATOM 1421 C CA . PHE A 1 184 ? -21.949 -7.267 -4.802 1.00 91.31 184 PHE A CA 1
ATOM 1422 C C . PHE A 1 184 ? -20.494 -6.921 -5.130 1.00 91.31 184 PHE A C 1
ATOM 1424 O O . PHE A 1 184 ? -20.165 -6.768 -6.301 1.00 91.31 184 PHE A O 1
ATOM 1431 N N . THR A 1 185 ? -19.609 -6.891 -4.132 1.00 90.81 185 THR A N 1
ATOM 1432 C CA . THR A 1 185 ? -18.183 -6.604 -4.329 1.00 90.81 185 THR A CA 1
ATOM 1433 C C . THR A 1 185 ? -17.525 -7.604 -5.271 1.00 90.81 185 THR A C 1
ATOM 1435 O O . THR A 1 185 ? -16.830 -7.185 -6.188 1.00 90.81 185 THR A O 1
ATOM 1438 N N . ILE A 1 186 ? -17.791 -8.907 -5.120 1.00 92.25 186 ILE A N 1
ATOM 1439 C CA . ILE A 1 186 ? -17.261 -9.934 -6.030 1.00 92.25 186 ILE A CA 1
ATOM 1440 C C . ILE A 1 186 ? -17.748 -9.692 -7.461 1.00 92.25 186 ILE A C 1
ATOM 1442 O O . ILE A 1 186 ? -16.943 -9.716 -8.388 1.00 92.25 186 ILE A O 1
ATOM 1446 N N . LYS A 1 187 ? -19.044 -9.419 -7.661 1.00 93.56 187 LYS A N 1
ATOM 1447 C CA . LYS A 1 187 ? -19.584 -9.119 -8.998 1.00 93.56 187 LYS A CA 1
ATOM 1448 C C . LYS A 1 187 ? -18.925 -7.886 -9.611 1.00 93.56 187 LYS A C 1
ATOM 1450 O O . LYS A 1 187 ? -18.587 -7.917 -10.788 1.00 93.56 187 LYS A O 1
ATOM 1455 N N . THR A 1 188 ? -18.712 -6.837 -8.821 1.00 92.81 188 THR A N 1
ATOM 1456 C CA . THR A 1 188 ? -18.037 -5.614 -9.270 1.00 92.81 188 THR A CA 1
ATOM 1457 C C . THR A 1 188 ? -16.573 -5.874 -9.621 1.00 92.81 188 THR A C 1
ATOM 1459 O O . THR A 1 188 ? -16.126 -5.423 -10.669 1.00 92.81 188 THR A O 1
ATOM 1462 N N . ILE A 1 189 ? -15.842 -6.649 -8.810 1.00 92.31 189 ILE A N 1
ATOM 1463 C CA . ILE A 1 189 ? -14.456 -7.059 -9.095 1.00 92.31 189 ILE A CA 1
ATOM 1464 C C . ILE A 1 189 ? -14.388 -7.841 -10.407 1.00 92.31 189 ILE A C 1
ATOM 1466 O O . ILE A 1 189 ? -13.569 -7.522 -11.260 1.00 92.31 189 ILE A O 1
ATOM 1470 N N . VAL A 1 190 ? -15.266 -8.831 -10.596 1.00 92.81 190 VAL A N 1
ATOM 1471 C CA . VAL A 1 190 ? -15.304 -9.637 -11.826 1.00 92.81 190 VAL A CA 1
ATOM 1472 C C . VAL A 1 190 ? -15.654 -8.770 -13.033 1.00 92.81 190 VAL A C 1
ATOM 1474 O O . VAL A 1 190 ? -14.993 -8.872 -14.061 1.00 92.81 190 VAL A O 1
ATOM 1477 N N . ALA A 1 191 ? -16.646 -7.885 -12.916 1.00 94.19 191 ALA A N 1
ATOM 1478 C CA . ALA A 1 191 ? -17.012 -6.972 -13.993 1.00 94.19 191 ALA A CA 1
ATOM 1479 C C . ALA A 1 191 ? -15.842 -6.052 -14.376 1.00 94.19 191 ALA A C 1
ATOM 1481 O O . ALA A 1 191 ? -15.527 -5.929 -15.556 1.00 94.19 191 ALA A O 1
ATOM 1482 N N . LEU A 1 192 ? -15.158 -5.460 -13.391 1.00 92.12 192 LEU A N 1
ATOM 1483 C CA . LEU A 1 192 ? -13.979 -4.626 -13.626 1.00 92.12 192 LEU A CA 1
ATOM 1484 C C . LEU A 1 192 ? -12.832 -5.426 -14.247 1.00 92.12 192 LEU A C 1
ATOM 1486 O O . LEU A 1 192 ? -12.225 -4.956 -15.202 1.00 92.12 192 LEU A O 1
ATOM 1490 N N . ALA A 1 193 ? -12.564 -6.638 -13.759 1.00 89.44 193 ALA A N 1
ATOM 1491 C CA . ALA A 1 193 ? -11.524 -7.503 -14.307 1.00 89.44 193 ALA A CA 1
ATOM 1492 C C . ALA A 1 193 ? -11.793 -7.863 -15.775 1.00 89.44 193 ALA A C 1
ATOM 1494 O O . ALA A 1 193 ? -10.876 -7.825 -16.589 1.00 89.44 193 ALA A O 1
ATOM 1495 N N . VAL A 1 194 ? -13.049 -8.149 -16.137 1.00 91.88 194 VAL A N 1
ATOM 1496 C CA . VAL A 1 194 ? -13.440 -8.404 -17.532 1.00 91.88 194 VAL A CA 1
ATOM 1497 C C . VAL A 1 194 ? -13.277 -7.146 -18.382 1.00 91.88 194 VAL A C 1
ATOM 1499 O O . VAL A 1 194 ? -12.703 -7.222 -19.462 1.00 91.88 194 VAL A O 1
ATOM 1502 N N . VAL A 1 195 ? -13.728 -5.984 -17.899 1.00 91.62 195 VAL A N 1
ATOM 1503 C CA . VAL A 1 195 ? -13.587 -4.713 -18.627 1.00 91.62 195 VAL A CA 1
ATOM 1504 C C . VAL A 1 195 ? -12.114 -4.385 -18.870 1.00 91.62 195 VAL A C 1
ATOM 1506 O O . VAL A 1 195 ? -11.730 -4.140 -20.010 1.00 91.62 195 VAL A O 1
ATOM 1509 N N . PHE A 1 196 ? -11.273 -4.438 -17.835 1.00 88.25 196 PHE A N 1
ATOM 1510 C CA . PHE A 1 196 ? -9.837 -4.200 -17.984 1.00 88.25 196 PHE A CA 1
ATOM 1511 C C . PHE A 1 196 ? -9.162 -5.256 -18.854 1.00 88.25 196 PHE A C 1
ATOM 1513 O O . PHE A 1 196 ? -8.330 -4.895 -19.677 1.00 88.25 196 PHE A O 1
ATOM 1520 N N . GLY A 1 197 ? -9.548 -6.527 -18.736 1.00 86.50 197 GLY A N 1
ATOM 1521 C CA . GLY A 1 197 ? -9.041 -7.596 -19.593 1.00 86.50 197 GLY A CA 1
ATOM 1522 C C . GLY A 1 197 ? -9.348 -7.353 -21.071 1.00 86.50 197 GLY A C 1
ATOM 1523 O O . GLY A 1 197 ? -8.463 -7.494 -21.906 1.00 86.50 197 GLY A O 1
ATOM 1524 N N . VAL A 1 198 ? -10.567 -6.912 -21.396 1.00 88.81 198 VAL A N 1
ATOM 1525 C CA . VAL A 1 198 ? -10.958 -6.564 -22.772 1.00 88.81 198 VAL A CA 1
ATOM 1526 C C . VAL A 1 198 ? -10.200 -5.334 -23.272 1.00 88.81 198 VAL A C 1
ATOM 1528 O O . VAL A 1 198 ? -9.707 -5.346 -24.393 1.00 88.81 198 VAL A O 1
ATOM 1531 N N . ILE A 1 199 ? -10.063 -4.286 -22.453 1.00 85.81 199 ILE A N 1
ATOM 1532 C CA . ILE A 1 199 ? -9.302 -3.079 -22.820 1.00 85.81 199 ILE A CA 1
ATOM 1533 C C . ILE A 1 199 ? -7.839 -3.435 -23.098 1.00 85.81 199 ILE A C 1
ATOM 1535 O O . ILE A 1 199 ? -7.295 -3.033 -24.121 1.00 85.81 199 ILE A O 1
ATOM 1539 N N . VAL A 1 200 ? -7.213 -4.204 -22.205 1.00 82.31 200 VAL A N 1
ATOM 1540 C CA . VAL A 1 200 ? -5.821 -4.636 -22.355 1.00 82.31 200 VAL A CA 1
ATOM 1541 C C . VAL A 1 200 ? -5.656 -5.520 -23.586 1.00 82.31 200 VAL A C 1
ATOM 1543 O O . VAL A 1 200 ? -4.688 -5.340 -24.304 1.00 82.31 200 VAL A O 1
ATOM 1546 N N . TYR A 1 201 ? -6.602 -6.415 -23.872 1.00 82.06 201 TYR A N 1
ATOM 1547 C CA . TYR A 1 201 ? -6.554 -7.266 -25.062 1.00 82.06 201 TYR A CA 1
ATOM 1548 C C . TYR A 1 201 ? -6.720 -6.485 -26.374 1.00 82.06 201 TYR A C 1
ATOM 1550 O O . TYR A 1 201 ? -6.087 -6.810 -27.367 1.00 82.06 201 TYR A O 1
ATOM 1558 N N . LEU A 1 202 ? -7.572 -5.455 -26.401 1.00 82.12 202 LEU A N 1
ATOM 1559 C CA . LEU A 1 202 ? -7.826 -4.670 -27.616 1.00 82.12 202 LEU A CA 1
ATOM 1560 C C . LEU A 1 202 ? -6.759 -3.603 -27.890 1.00 82.12 202 LEU A C 1
ATOM 1562 O O . LEU A 1 202 ? -6.642 -3.133 -29.018 1.00 82.12 202 LEU A O 1
ATOM 1566 N N . ILE A 1 203 ? -6.034 -3.170 -26.858 1.00 77.69 203 ILE A N 1
ATOM 1567 C CA . ILE A 1 203 ? -5.066 -2.065 -26.922 1.00 77.69 203 ILE A CA 1
ATOM 1568 C C . ILE A 1 203 ? -3.653 -2.572 -26.560 1.00 77.69 203 ILE A C 1
ATOM 1570 O O . ILE A 1 203 ? -2.738 -1.771 -26.382 1.00 77.69 203 ILE A O 1
ATOM 1574 N N . SER A 1 204 ? -3.442 -3.892 -26.461 1.00 71.56 204 SER A N 1
ATOM 1575 C CA . SER A 1 204 ? -2.159 -4.510 -26.086 1.00 71.56 204 SER A CA 1
ATOM 1576 C C . SER A 1 204 ? -1.019 -3.987 -26.943 1.00 71.56 204 SER A C 1
ATOM 1578 O O . SER A 1 204 ? -0.027 -3.505 -26.408 1.00 71.56 204 SER A O 1
ATOM 1580 N N . ASP A 1 205 ? -1.210 -3.970 -28.257 1.00 70.12 205 ASP A N 1
ATOM 1581 C CA . ASP A 1 205 ? -0.156 -3.665 -29.223 1.00 70.12 205 ASP A CA 1
ATOM 1582 C C . ASP A 1 205 ? 0.271 -2.191 -29.117 1.00 70.12 205 ASP A C 1
ATOM 1584 O O . ASP A 1 205 ? 1.452 -1.851 -29.195 1.00 70.12 205 ASP A O 1
ATOM 1588 N N . HIS A 1 206 ? -0.686 -1.297 -28.841 1.00 69.12 206 HIS A N 1
ATOM 1589 C CA . HIS A 1 206 ? -0.418 0.129 -28.643 1.00 69.12 206 HIS A CA 1
ATOM 1590 C C . HIS A 1 206 ? 0.183 0.419 -27.261 1.00 69.12 206 HIS A C 1
ATOM 1592 O O . HIS A 1 206 ? 1.046 1.283 -27.127 1.00 69.12 206 HIS A O 1
ATOM 1598 N N . LEU A 1 207 ? -0.255 -0.306 -26.225 1.00 68.25 207 LEU A N 1
ATOM 1599 C CA . LEU A 1 207 ? 0.269 -0.171 -24.866 1.00 68.25 207 LEU A CA 1
ATOM 1600 C C . LEU A 1 207 ? 1.698 -0.705 -24.774 1.00 68.25 207 LEU A C 1
ATOM 1602 O O . LEU A 1 207 ? 2.535 -0.062 -24.152 1.00 68.25 207 LEU A O 1
ATOM 1606 N N . ILE A 1 208 ? 2.001 -1.824 -25.431 1.00 69.38 208 ILE A N 1
ATOM 1607 C CA . ILE A 1 208 ? 3.352 -2.386 -25.508 1.00 69.38 208 ILE A CA 1
ATOM 1608 C C . ILE A 1 208 ? 4.266 -1.463 -26.325 1.00 69.38 208 ILE A C 1
ATOM 1610 O O . ILE A 1 208 ? 5.381 -1.181 -25.882 1.00 69.38 208 ILE A O 1
ATOM 1614 N N . GLY A 1 209 ? 3.766 -0.888 -27.426 1.00 63.50 209 GLY A N 1
ATOM 1615 C CA . GLY A 1 209 ? 4.481 0.116 -28.224 1.00 63.50 209 GLY A CA 1
ATOM 1616 C C . GLY A 1 209 ? 4.857 1.403 -27.469 1.00 63.50 209 GLY A C 1
ATOM 1617 O O . GLY A 1 209 ? 5.796 2.093 -27.855 1.00 63.50 209 GLY A O 1
ATOM 1618 N N . LEU A 1 210 ? 4.181 1.727 -26.356 1.00 66.94 210 LEU A N 1
ATOM 1619 C CA . LEU A 1 210 ? 4.577 2.835 -25.470 1.00 66.94 210 LEU A CA 1
ATOM 1620 C C . LEU A 1 210 ? 5.787 2.494 -24.585 1.00 66.94 210 LEU A C 1
ATOM 1622 O O . LEU A 1 210 ? 6.456 3.404 -24.093 1.00 66.94 210 LEU A O 1
ATOM 1626 N N . PHE A 1 211 ? 6.061 1.207 -24.357 1.00 63.53 211 PHE A N 1
ATOM 1627 C CA . PHE A 1 211 ? 7.152 0.744 -23.495 1.00 63.53 211 PHE A CA 1
ATOM 1628 C C . PHE A 1 211 ? 8.357 0.200 -24.269 1.00 63.53 211 PHE A C 1
ATOM 1630 O O . PHE A 1 211 ? 9.459 0.201 -23.719 1.00 63.53 211 PHE A O 1
ATOM 1637 N N . THR A 1 212 ? 8.187 -0.243 -25.518 1.00 63.03 212 THR A N 1
ATOM 1638 C CA . THR A 1 212 ? 9.285 -0.724 -26.366 1.00 63.03 212 THR A CA 1
ATOM 1639 C C . THR A 1 212 ? 9.009 -0.496 -27.853 1.00 63.03 212 THR A C 1
ATOM 1641 O O . THR A 1 212 ? 7.863 -0.509 -28.285 1.00 63.03 212 THR A O 1
ATOM 1644 N N . ASN A 1 213 ? 10.076 -0.313 -28.635 1.00 60.00 213 ASN A N 1
ATOM 1645 C CA . ASN A 1 213 ? 10.028 -0.205 -30.100 1.00 60.00 213 ASN A CA 1
ATOM 1646 C C . ASN A 1 213 ? 10.516 -1.488 -30.801 1.00 60.00 213 ASN A C 1
ATOM 1648 O O . ASN A 1 213 ? 10.704 -1.479 -32.015 1.00 60.00 213 ASN A O 1
ATOM 1652 N N . ASP A 1 214 ? 10.795 -2.559 -30.051 1.00 61.44 214 ASP A N 1
ATOM 1653 C CA . ASP A 1 214 ? 11.292 -3.817 -30.616 1.00 61.44 214 ASP A CA 1
ATOM 1654 C C . ASP A 1 214 ? 10.132 -4.644 -31.207 1.00 61.44 214 ASP A C 1
ATOM 1656 O O . ASP A 1 214 ? 9.250 -5.054 -30.446 1.00 61.44 214 ASP A O 1
ATOM 1660 N N . PRO A 1 215 ? 10.111 -4.921 -32.5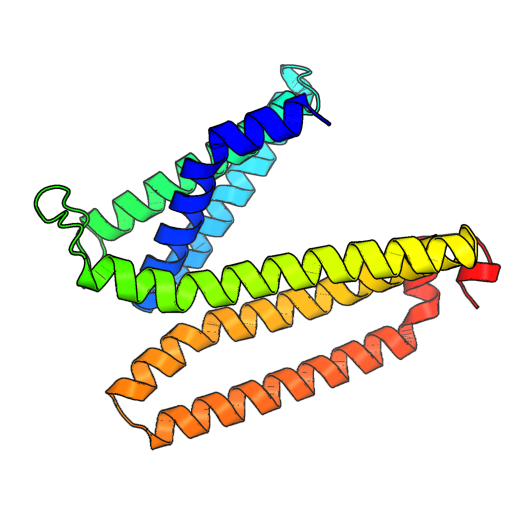27 1.00 58.72 215 PRO A N 1
ATOM 1661 C CA . PRO A 1 215 ? 9.029 -5.664 -33.172 1.00 58.72 215 PRO A CA 1
ATOM 1662 C C . PRO A 1 215 ? 8.803 -7.059 -32.579 1.00 58.72 215 PRO A C 1
ATOM 1664 O O . PRO A 1 215 ? 7.664 -7.503 -32.519 1.00 58.72 215 PRO A O 1
ATOM 1667 N N . GLN A 1 216 ? 9.859 -7.724 -32.087 1.00 60.16 216 GLN A N 1
ATOM 1668 C CA . GLN A 1 216 ? 9.756 -9.064 -31.483 1.00 60.16 216 GLN A CA 1
ATOM 1669 C C . GLN A 1 216 ? 9.062 -9.074 -30.116 1.00 60.16 216 GLN A C 1
ATOM 1671 O O . GLN A 1 216 ? 8.734 -10.141 -29.609 1.00 60.16 216 GLN A O 1
ATOM 1676 N N . LEU A 1 217 ? 8.896 -7.905 -29.491 1.00 59.22 217 LEU A N 1
ATOM 1677 C CA . LEU A 1 217 ? 8.188 -7.749 -28.221 1.00 59.22 217 LEU A CA 1
ATOM 1678 C C . LEU A 1 217 ? 6.756 -7.231 -28.408 1.00 59.22 217 LEU A C 1
ATOM 1680 O O . LEU A 1 217 ? 6.007 -7.224 -27.434 1.00 59.22 217 LEU A O 1
ATOM 1684 N N . ILE A 1 218 ? 6.415 -6.745 -29.607 1.00 57.16 218 ILE A N 1
ATOM 1685 C CA . ILE A 1 218 ? 5.117 -6.140 -29.941 1.00 57.16 218 ILE A CA 1
ATOM 1686 C C . ILE A 1 218 ? 4.164 -7.170 -30.576 1.00 57.16 218 ILE A C 1
ATOM 1688 O O . ILE A 1 218 ? 2.961 -7.058 -30.355 1.00 57.16 218 ILE A O 1
ATOM 1692 N N . GLU A 1 219 ? 4.686 -8.146 -31.335 1.00 49.00 219 GLU A N 1
ATOM 1693 C CA . GLU A 1 219 ? 3.952 -9.346 -31.806 1.00 49.00 219 GLU A CA 1
ATOM 1694 C C . GLU A 1 219 ? 3.841 -10.436 -30.728 1.00 49.00 219 GLU A C 1
ATOM 1696 O O . GLU A 1 219 ? 2.781 -11.104 -30.685 1.00 49.00 219 GLU A O 1
#

Radius of gyration: 21.37 Å; Cα contacts (8 Å, |Δi|>4): 143; chains: 1; bounding box: 50×41×63 Å

Nearest PDB structures (foldseek):
  6hfb-assembly4_D  TM=8.962E-01  e=5.674E-06  Pyrococcus furiosus DSM 3638
  3w4t-assembly1_A  TM=9.110E-01  e=1.945E-05  Pyrococcus furiosus DSM 3638
  3vvp-assembly2_B  TM=8.374E-01  e=2.285E-04  Pyrococcus furiosus
  6fhz-assembly1_A  TM=6.605E-01  e=1.039E-04  Pyrococcus furiosus DSM 3638
  3vvp-assembly1_A  TM=8.300E-01  e=4.554E-04  Pyrococcus furiosus

Foldseek 3Di:
DVLLVVLCVVLVVLVVLLVVLLLVCVLLVVPVLSVVLVVQLVVQLVVQVCCCCPPVVPPSNSSSVSSSVSSNVSSVSSLVCQCPPDPPHHPDPVPDDPDPVVVVVCCVVVVVVVVVVVVVVVVVVVVLVVQVVVPDLSNLLVVLVVVLVVVLVVVLVVLVSNCVSVLVVCVVVPPVVNVVSVVVSVVVNVVSVVVSVVVCVVCVLVSQVVVDPDPVSSD

Secondary structure (DSSP, 8-state):
-HHHHHHHHHHHHHHHHHHHHHHHHHHTT-HHHHHHHHHHHHHHHHHHHHHHHHTS---HHHHHHHHHHHHHHHHHHHHHHHHHT-SS----GGG----HHHHHHHHHHHHHHHHHHHHHHHHHHHHHHHHHHT-HHHHHHHHHHHHHHHHHHHHHHHHHHHHHHHHHHHHHH-HHHHHHHHHHHHHHHHHHHHHHHHHHHHHHHHHHHTT---HHHH-

pLDDT: mean 82.18, std 9.53, range [49.0, 94.19]